Protein AF-A0A1F9C1K3-F1 (afdb_monomer)

Sequence (177 aa):
IRKDGLTVTTDSERIRNNRKWLIQLLLARCDRQKDVLDFAAQYGVAPIERLTKKNDDCILCGMCVRACGEIVGVGAIGYERRGEKREVTSPYRDKNPVCIACGTCVYVCPTHCIAMTEENGVRTISRYAGEKKMIVREAKMLTCGKCGNYFLPSSVAEVFEKKMGIAPTVFTCPSCR

Nearest PDB structures (foldseek):
  5la3-assembly2_B  TM=7.870E-01  e=1.235E-04  Clostridium pasteurianum
  8oh5-assembly1_C  TM=5.165E-01  e=2.633E-05  Sporomusa ovata DSM 2662
  8e9h-assembly1_G  TM=5.106E-01  e=9.069E-05  Mycolicibacterium smegmatis MC2 155
  1wgv-assembly1_A  TM=6.404E-01  e=1.401E+00  Homo sapiens
  6fdm-assembly1_A  TM=2.597E-01  e=4.327E-01  Homo sapiens

Radius of gyration: 20.42 Å; Cα contacts (8 Å, |Δi|>4): 278; chains: 1; bounding box: 48×34×57 Å

Mean predicted aligned error: 5.49 Å

Structure (mmCIF, N/CA/C/O backbone):
data_AF-A0A1F9C1K3-F1
#
_entry.id   AF-A0A1F9C1K3-F1
#
loop_
_atom_site.group_PDB
_atom_site.id
_atom_site.type_symbol
_atom_site.label_atom_id
_atom_site.label_alt_id
_atom_site.label_comp_id
_atom_site.label_asym_id
_atom_site.label_entity_id
_atom_site.label_seq_id
_atom_site.pdbx_PDB_ins_code
_atom_site.Cartn_x
_atom_site.Cartn_y
_atom_site.Cartn_z
_atom_site.occupancy
_atom_site.B_iso_or_equiv
_atom_site.auth_seq_id
_atom_site.auth_comp_id
_atom_site.auth_asym_id
_atom_site.auth_atom_id
_atom_site.pdbx_PDB_model_num
ATOM 1 N N . ILE A 1 1 ? -18.703 -21.950 1.415 1.00 53.41 1 ILE A N 1
ATOM 2 C CA . ILE A 1 1 ? -19.680 -22.572 2.342 1.00 53.41 1 ILE A CA 1
ATOM 3 C C . ILE A 1 1 ? -20.692 -21.501 2.757 1.00 53.41 1 ILE A C 1
ATOM 5 O O . ILE A 1 1 ? -20.437 -20.765 3.701 1.00 53.41 1 ILE A O 1
ATOM 9 N N . ARG A 1 2 ? -21.792 -21.338 2.012 1.00 60.22 2 ARG A N 1
ATOM 10 C CA . ARG A 1 2 ? -22.992 -20.642 2.508 1.00 60.22 2 ARG A CA 1
ATOM 11 C C . ARG A 1 2 ? -23.905 -21.745 3.032 1.00 60.22 2 ARG A C 1
ATOM 13 O O . ARG A 1 2 ? -24.172 -22.678 2.288 1.00 60.22 2 ARG A O 1
ATOM 20 N N . LYS A 1 3 ? -24.267 -21.698 4.314 1.00 78.50 3 LYS A N 1
ATOM 21 C CA . LYS A 1 3 ? -25.257 -22.623 4.875 1.00 78.50 3 LYS A CA 1
ATOM 22 C C . LYS A 1 3 ? -26.645 -22.098 4.515 1.00 78.50 3 LYS A C 1
ATOM 24 O O . LYS A 1 3 ? -26.885 -20.901 4.692 1.00 78.50 3 LYS A O 1
ATOM 29 N N . ASP A 1 4 ? -27.516 -22.968 4.021 1.00 82.38 4 ASP A N 1
ATOM 30 C CA . ASP A 1 4 ? -28.914 -22.623 3.768 1.00 82.38 4 ASP A CA 1
ATOM 31 C C . ASP A 1 4 ? -29.587 -22.146 5.066 1.00 82.38 4 ASP A C 1
ATOM 33 O O . ASP A 1 4 ? -29.301 -22.655 6.152 1.00 82.38 4 ASP A O 1
ATOM 37 N N . GLY A 1 5 ? -30.425 -21.110 4.964 1.00 87.25 5 GLY A N 1
ATOM 38 C CA . GLY A 1 5 ? -31.119 -20.503 6.110 1.00 87.25 5 GLY A CA 1
ATOM 39 C C . GLY A 1 5 ? -30.310 -19.496 6.947 1.00 87.25 5 GLY A C 1
ATOM 40 O O . GLY A 1 5 ? -30.782 -19.068 7.997 1.00 87.25 5 GLY A O 1
ATOM 41 N N . LEU A 1 6 ? -29.104 -19.088 6.524 1.00 89.94 6 LEU A N 1
ATOM 42 C CA . LEU A 1 6 ? -28.328 -18.055 7.226 1.00 89.94 6 LEU A CA 1
ATOM 43 C C . LEU A 1 6 ? -28.919 -16.646 7.019 1.00 89.94 6 LEU A C 1
ATOM 45 O O . LEU A 1 6 ? -28.775 -16.060 5.946 1.00 89.94 6 LEU A O 1
ATOM 49 N N . THR A 1 7 ? -29.472 -16.055 8.079 1.00 89.81 7 THR A N 1
ATOM 50 C CA . THR A 1 7 ? -29.874 -14.637 8.102 1.00 89.81 7 THR A CA 1
ATOM 51 C C . THR A 1 7 ? -28.709 -13.750 8.547 1.00 89.81 7 THR A C 1
ATOM 53 O O . THR A 1 7 ? -28.105 -13.986 9.594 1.00 89.81 7 THR A O 1
ATOM 56 N N . VAL A 1 8 ? -28.389 -12.707 7.770 1.00 91.75 8 VAL A N 1
ATOM 57 C CA . VAL A 1 8 ? -27.282 -11.777 8.057 1.00 91.75 8 VAL A CA 1
ATOM 58 C C . VAL A 1 8 ? -27.815 -10.371 8.307 1.00 91.75 8 VAL A C 1
ATOM 60 O O . VAL A 1 8 ? -28.299 -9.711 7.393 1.00 91.75 8 VAL A O 1
ATOM 63 N N . THR A 1 9 ? -27.642 -9.880 9.531 1.00 93.81 9 THR A N 1
ATOM 64 C CA . THR A 1 9 ? -27.902 -8.478 9.885 1.00 93.81 9 THR A CA 1
ATOM 65 C C . THR A 1 9 ? -26.591 -7.704 9.862 1.00 93.81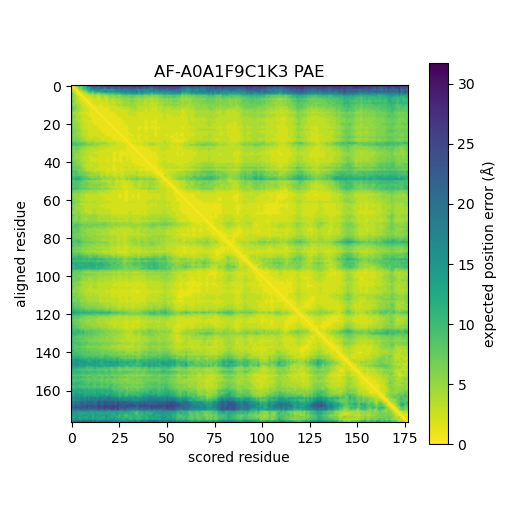 9 THR A C 1
ATOM 67 O O . THR A 1 9 ? -25.646 -8.094 10.541 1.00 93.81 9 THR A O 1
ATOM 70 N N . THR A 1 10 ? -26.518 -6.600 9.116 1.00 94.62 10 THR A N 1
ATOM 71 C CA . THR A 1 10 ? -25.278 -5.817 8.928 1.00 94.62 10 THR A CA 1
ATOM 72 C C . THR A 1 10 ? -25.289 -4.444 9.605 1.00 94.62 10 THR A C 1
ATOM 74 O O . THR A 1 10 ? -24.269 -3.753 9.544 1.00 94.62 10 THR A O 1
ATOM 77 N N . ASP A 1 11 ? -26.392 -4.063 10.264 1.00 95.44 11 ASP A N 1
ATOM 78 C CA . ASP A 1 11 ? -26.587 -2.709 10.816 1.00 95.44 11 ASP A CA 1
ATOM 79 C C . ASP A 1 11 ? -27.15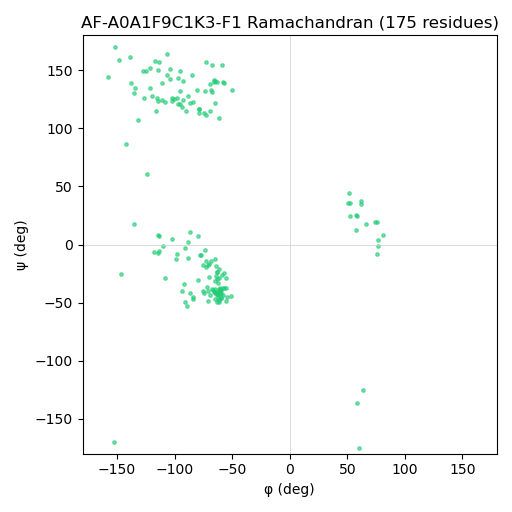6 -2.655 12.252 1.00 95.44 11 ASP A C 1
ATOM 81 O O . ASP A 1 11 ? -27.630 -1.629 12.743 1.00 95.44 11 ASP A O 1
ATOM 85 N N . SER A 1 12 ? -27.073 -3.765 12.990 1.00 96.56 12 SER A N 1
ATOM 86 C CA . SER A 1 12 ? -27.403 -3.749 14.425 1.00 96.56 12 SER A CA 1
ATOM 87 C C . SER A 1 12 ? -26.524 -2.751 15.194 1.00 96.56 12 SER A C 1
ATOM 89 O O . SER A 1 12 ? -25.386 -2.478 14.801 1.00 96.56 12 SER A O 1
ATOM 91 N N . GLU A 1 13 ? -27.014 -2.248 16.329 1.00 97.06 13 GLU A N 1
ATOM 92 C CA . GLU A 1 13 ? -26.248 -1.359 17.216 1.00 97.06 13 GLU A CA 1
ATOM 93 C C . GLU A 1 13 ? -24.870 -1.945 17.566 1.00 97.06 13 GLU A C 1
ATOM 95 O O . GLU A 1 13 ? -23.848 -1.272 17.437 1.00 97.06 13 GLU A O 1
ATOM 100 N N . ARG A 1 14 ? -24.821 -3.245 17.885 1.00 96.44 14 ARG A N 1
ATOM 101 C CA . ARG A 1 14 ? -23.573 -3.978 18.131 1.00 96.44 14 ARG A CA 1
ATOM 102 C C . ARG A 1 14 ? -22.587 -3.867 16.965 1.00 96.44 14 ARG A C 1
ATOM 104 O O . ARG A 1 14 ? -21.400 -3.648 17.185 1.00 96.44 14 ARG A O 1
ATOM 111 N N . ILE A 1 15 ? -23.054 -4.025 15.725 1.00 96.56 15 ILE A N 1
ATOM 112 C CA . ILE A 1 15 ? -22.187 -3.962 14.538 1.00 96.56 15 ILE A CA 1
ATOM 113 C C . ILE A 1 15 ? -21.691 -2.539 14.306 1.00 96.56 15 ILE A C 1
ATOM 115 O O . ILE A 1 15 ? -20.502 -2.349 14.050 1.00 96.56 15 ILE A O 1
ATOM 119 N N . ARG A 1 16 ? -22.572 -1.543 14.438 1.00 95.94 16 ARG A N 1
ATOM 120 C CA . ARG A 1 16 ? -22.194 -0.131 14.322 1.00 95.94 16 ARG A CA 1
ATOM 121 C C . ARG A 1 16 ? -21.140 0.242 15.369 1.00 95.94 16 ARG A C 1
ATOM 123 O O . ARG A 1 16 ? -20.107 0.798 15.004 1.00 95.94 16 ARG A O 1
ATOM 130 N N . ASN A 1 17 ? -21.328 -0.161 16.625 1.00 95.94 17 ASN A N 1
ATOM 131 C CA . ASN A 1 17 ? -20.360 0.074 17.701 1.00 95.94 17 ASN A CA 1
ATOM 132 C C . ASN A 1 17 ? -19.019 -0.633 17.446 1.00 95.94 17 ASN A C 1
ATOM 134 O O . ASN A 1 17 ? -17.963 -0.019 17.597 1.00 95.94 17 ASN A O 1
ATOM 138 N N . ASN A 1 18 ? -19.035 -1.884 16.976 1.00 96.56 18 ASN A N 1
ATOM 139 C CA . ASN A 1 18 ? -17.811 -2.608 16.625 1.00 96.56 18 ASN A CA 1
ATOM 140 C C . ASN A 1 18 ? -17.042 -1.931 15.481 1.00 96.56 18 ASN A C 1
ATOM 142 O O . ASN A 1 18 ? -15.822 -1.794 15.564 1.00 96.56 18 ASN A O 1
ATOM 146 N N . ARG A 1 19 ? -17.734 -1.475 14.425 1.00 96.94 19 ARG A N 1
ATOM 147 C CA . ARG A 1 19 ? -17.100 -0.739 13.317 1.00 96.94 19 ARG A CA 1
ATOM 148 C C . ARG A 1 19 ? -16.432 0.537 13.818 1.00 96.94 19 ARG A C 1
ATOM 150 O O . ARG A 1 19 ? -15.274 0.767 13.485 1.00 96.94 19 ARG A O 1
ATOM 157 N N . LYS A 1 20 ? -17.115 1.314 14.668 1.00 96.62 20 LYS A N 1
ATOM 158 C CA . LYS A 1 20 ? -16.547 2.534 15.261 1.00 96.62 20 LYS A CA 1
ATOM 159 C C . LYS A 1 20 ? -15.265 2.248 16.049 1.00 96.62 20 LYS A C 1
ATOM 161 O O . LYS A 1 20 ? -14.270 2.941 15.862 1.00 96.62 20 LYS A O 1
ATOM 166 N N . TRP A 1 21 ? -15.244 1.184 16.854 1.00 95.56 21 TRP A N 1
ATOM 167 C CA . TRP A 1 21 ? -14.038 0.775 17.582 1.00 95.56 21 TRP A CA 1
ATOM 168 C C . TRP A 1 21 ? -12.892 0.325 16.672 1.00 95.56 21 TRP A C 1
ATOM 170 O O . TRP A 1 21 ? -11.742 0.679 16.920 1.00 95.56 21 TRP A O 1
ATOM 180 N N . LEU A 1 22 ? -13.178 -0.421 15.604 1.00 95.94 22 LEU A N 1
ATOM 181 C CA . LEU A 1 22 ? -12.150 -0.818 14.637 1.00 95.94 22 LEU A CA 1
ATOM 182 C C . LEU A 1 22 ? -11.557 0.395 13.915 1.00 95.94 22 LEU A C 1
ATOM 184 O O . LEU A 1 22 ? -10.340 0.490 13.772 1.00 95.94 22 LEU A O 1
ATOM 188 N N . ILE A 1 23 ? -12.402 1.346 13.519 1.00 96.69 23 ILE A N 1
ATOM 189 C CA . ILE A 1 23 ? -11.970 2.612 12.918 1.00 96.69 23 ILE A CA 1
ATOM 190 C C . ILE A 1 23 ? -11.093 3.393 13.896 1.00 96.69 23 ILE A C 1
ATOM 192 O O . ILE A 1 23 ? -10.065 3.933 13.500 1.00 96.69 23 ILE A O 1
ATOM 196 N N . GLN A 1 24 ? -11.426 3.379 15.185 1.00 95.88 24 GLN A N 1
ATOM 197 C CA . GLN A 1 24 ? -10.611 4.025 16.204 1.00 95.88 24 GLN A CA 1
ATOM 198 C C . GLN A 1 24 ? -9.185 3.451 16.284 1.00 95.88 24 GLN A C 1
ATOM 200 O O . GLN A 1 24 ? -8.226 4.204 16.471 1.00 95.88 24 GLN A O 1
ATOM 205 N N . LEU A 1 25 ? -9.034 2.133 16.113 1.00 94.50 25 LEU A N 1
ATOM 206 C CA . LEU A 1 25 ? -7.728 1.468 16.057 1.00 94.50 25 LEU A CA 1
ATOM 207 C C . LEU A 1 25 ? -6.979 1.770 14.752 1.00 94.50 25 LEU A C 1
ATOM 209 O O . LEU A 1 25 ? -5.759 1.930 14.777 1.00 94.50 25 LEU A 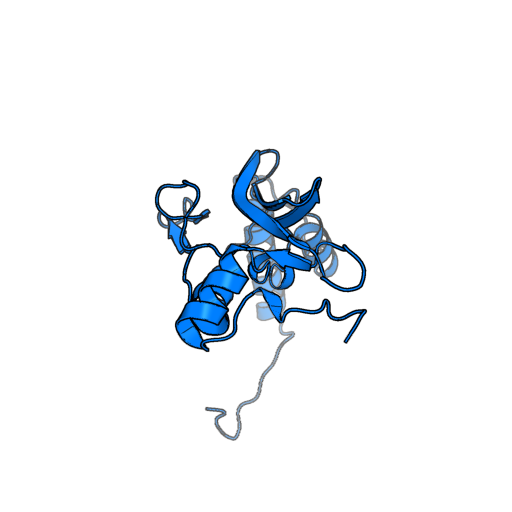O 1
ATOM 213 N N . LEU A 1 26 ? -7.693 1.879 13.626 1.00 95.00 26 LEU A N 1
ATOM 214 C CA . LEU A 1 26 ? -7.104 2.316 12.357 1.00 95.00 26 LEU A CA 1
ATOM 215 C C . LEU A 1 26 ? -6.565 3.744 12.468 1.00 95.00 26 LEU A C 1
ATOM 217 O O . LEU A 1 26 ? -5.418 3.977 12.099 1.00 95.00 26 LEU A O 1
ATOM 221 N N . LEU A 1 27 ? -7.339 4.662 13.052 1.00 95.31 27 LEU A N 1
ATOM 222 C CA . LEU A 1 27 ? -6.912 6.038 13.310 1.00 95.31 27 LEU A CA 1
ATOM 223 C C . LEU A 1 27 ? -5.713 6.103 14.254 1.00 95.31 27 LEU A C 1
ATOM 225 O O . LEU A 1 27 ? -4.815 6.894 14.021 1.00 95.31 27 LEU A O 1
ATOM 229 N N . ALA A 1 28 ? -5.640 5.257 15.285 1.00 94.38 28 ALA A N 1
ATOM 230 C CA . ALA A 1 28 ? -4.462 5.216 16.155 1.00 94.38 28 ALA A CA 1
ATOM 231 C C . ALA A 1 28 ? -3.181 4.825 15.394 1.00 94.38 28 ALA A C 1
ATOM 233 O O . ALA A 1 28 ? -2.080 5.235 15.759 1.00 94.38 28 ALA A O 1
ATOM 234 N N . ARG A 1 29 ? -3.302 4.036 14.321 1.00 93.44 29 ARG A N 1
ATOM 235 C CA . ARG A 1 29 ? -2.159 3.680 13.479 1.00 93.44 29 ARG A CA 1
ATOM 236 C C . ARG A 1 29 ? -1.852 4.740 12.420 1.00 93.44 29 ARG A C 1
ATOM 238 O O . ARG A 1 29 ? -0.684 5.084 12.248 1.00 93.44 29 ARG A O 1
ATOM 245 N N . CYS A 1 30 ? -2.891 5.200 11.728 1.00 94.25 30 CYS A N 1
ATOM 246 C CA . CYS A 1 30 ? -2.832 6.001 10.511 1.00 94.25 30 CYS A CA 1
ATOM 247 C C . CYS A 1 30 ? -3.599 7.316 10.691 1.00 94.25 30 CYS A C 1
ATOM 249 O O . CYS A 1 30 ? -4.570 7.587 9.989 1.00 94.25 30 CYS A O 1
ATOM 251 N N . ASP A 1 31 ? -3.173 8.131 11.653 1.00 90.12 31 ASP A N 1
ATOM 252 C CA . ASP A 1 31 ? -3.866 9.349 12.093 1.00 90.12 31 ASP A CA 1
ATOM 253 C C . ASP A 1 31 ? -3.704 10.547 11.148 1.00 90.12 31 ASP A C 1
ATOM 255 O O . ASP A 1 31 ? -4.364 11.567 11.332 1.00 90.12 31 ASP A O 1
ATOM 259 N N . ARG A 1 32 ? -2.829 10.437 10.146 1.00 90.44 32 ARG A N 1
ATOM 260 C CA . ARG A 1 32 ? -2.587 11.478 9.135 1.00 90.44 32 ARG A CA 1
ATOM 261 C C . ARG A 1 32 ? -2.997 11.043 7.732 1.00 90.44 32 ARG A C 1
ATOM 263 O O . ARG A 1 32 ? -2.969 11.870 6.825 1.00 90.44 32 ARG A O 1
ATOM 270 N N . GLN A 1 33 ? -3.368 9.772 7.546 1.00 94.12 33 GLN A N 1
ATOM 271 C CA . GLN A 1 33 ? -3.592 9.258 6.206 1.00 94.12 33 GLN A CA 1
ATOM 272 C C . GLN A 1 33 ? -4.999 9.582 5.703 1.00 94.12 33 GLN A C 1
ATOM 274 O O . GLN A 1 33 ? -5.987 9.172 6.314 1.00 94.12 33 GLN A O 1
ATOM 279 N N . LYS A 1 34 ? -5.085 10.280 4.566 1.00 93.75 34 LYS A N 1
ATOM 280 C CA . LYS A 1 34 ? -6.331 10.861 4.046 1.00 93.75 34 LYS A CA 1
ATOM 281 C C . LYS A 1 34 ? -7.442 9.825 3.876 1.00 93.75 34 LYS A C 1
ATOM 283 O O . LYS A 1 34 ? -8.533 10.037 4.388 1.00 93.75 34 LYS A O 1
ATOM 288 N N . ASP A 1 35 ? -7.159 8.686 3.244 1.00 94.75 35 ASP A N 1
ATOM 289 C CA . ASP A 1 35 ? -8.177 7.649 3.008 1.00 94.75 35 ASP A CA 1
ATOM 290 C C . ASP A 1 35 ? -8.747 7.079 4.315 1.00 94.75 35 ASP A C 1
ATOM 292 O O . ASP A 1 35 ? -9.925 6.735 4.397 1.00 94.75 35 ASP A O 1
ATOM 296 N N . VAL A 1 36 ? -7.923 7.004 5.365 1.00 95.62 36 VAL A N 1
ATOM 297 C CA . VAL A 1 36 ? -8.348 6.524 6.687 1.00 95.62 36 VAL A CA 1
ATOM 298 C C . VAL A 1 36 ? -9.176 7.586 7.408 1.00 95.62 36 VAL A C 1
ATOM 300 O O . VAL A 1 36 ? -10.180 7.246 8.035 1.00 95.62 36 VAL A O 1
ATOM 303 N N . LEU A 1 37 ? -8.790 8.859 7.298 1.00 95.00 37 LEU A N 1
ATOM 304 C CA . LEU A 1 37 ? -9.531 9.989 7.861 1.00 95.00 37 LEU A CA 1
ATOM 305 C C . LEU A 1 37 ? -10.906 10.147 7.201 1.00 95.00 37 LEU A C 1
ATOM 307 O O . LEU A 1 37 ? -11.912 10.235 7.902 1.00 95.00 37 LEU A O 1
ATOM 311 N N . ASP A 1 38 ? -10.962 10.097 5.870 1.00 95.88 38 ASP A N 1
ATOM 312 C CA . ASP A 1 38 ? -12.209 10.169 5.106 1.00 95.88 38 ASP A CA 1
ATOM 313 C C . ASP A 1 38 ? -13.122 8.983 5.438 1.00 95.88 38 ASP A C 1
ATOM 315 O O . ASP A 1 38 ? -14.324 9.153 5.660 1.00 95.88 38 ASP A O 1
ATOM 319 N N . PHE A 1 39 ? -12.555 7.775 5.536 1.00 95.81 39 PHE A N 1
ATOM 320 C CA . PHE A 1 39 ? -13.302 6.593 5.954 1.00 95.81 39 PHE A CA 1
ATOM 321 C C . PHE A 1 39 ? -13.842 6.736 7.381 1.00 95.81 39 PHE A C 1
ATOM 323 O O . PHE A 1 39 ? -14.987 6.381 7.641 1.00 95.81 39 PHE A O 1
ATOM 330 N N . ALA A 1 40 ? -13.066 7.290 8.313 1.00 96.75 40 ALA A N 1
ATOM 331 C CA . ALA A 1 40 ? -13.532 7.512 9.677 1.00 96.75 40 ALA A CA 1
ATOM 332 C C . ALA A 1 40 ? -14.657 8.556 9.759 1.00 96.75 40 ALA A C 1
ATOM 334 O O . ALA A 1 40 ? -15.634 8.353 10.489 1.00 96.75 40 ALA A O 1
ATOM 335 N N . ALA A 1 41 ? -14.560 9.625 8.963 1.00 96.12 41 ALA A N 1
ATOM 336 C CA . ALA A 1 41 ? -15.577 10.666 8.871 1.00 96.12 41 ALA A CA 1
ATOM 337 C C . ALA A 1 41 ? -16.933 10.108 8.404 1.00 96.12 41 ALA A C 1
ATOM 339 O O . ALA A 1 41 ? -17.961 10.455 8.984 1.00 96.12 41 ALA A O 1
ATOM 340 N N . GLN A 1 42 ? -16.944 9.164 7.452 1.00 95.31 42 GLN A N 1
ATOM 341 C CA . GLN A 1 42 ? -18.171 8.485 6.997 1.00 95.31 42 GLN A CA 1
ATOM 342 C C . GLN A 1 42 ? -18.921 7.753 8.125 1.00 95.31 42 GLN A C 1
ATOM 344 O O . GLN A 1 42 ? -20.135 7.581 8.051 1.00 95.31 42 GLN A O 1
ATOM 349 N N . TYR A 1 43 ? -18.219 7.334 9.182 1.00 95.06 43 TYR A N 1
ATOM 350 C CA . TYR A 1 43 ? -18.804 6.657 10.346 1.00 95.06 43 TYR A CA 1
ATOM 351 C C . TYR A 1 43 ? -18.967 7.575 11.569 1.00 95.06 43 TYR A C 1
ATOM 353 O O . TYR A 1 43 ? -19.367 7.101 12.640 1.00 95.06 43 TYR A O 1
ATOM 361 N N . GLY A 1 44 ? -18.658 8.871 11.430 1.00 95.75 44 GLY A N 1
ATOM 362 C CA . GLY A 1 44 ? -18.702 9.847 12.519 1.00 95.75 44 GLY A CA 1
ATOM 363 C C . GLY A 1 44 ? -17.727 9.520 13.653 1.00 95.75 44 GLY A C 1
ATOM 364 O O . GLY A 1 44 ? -18.081 9.661 14.823 1.00 95.75 44 GLY A O 1
ATOM 365 N N . VAL A 1 45 ? -16.537 9.008 13.324 1.00 96.12 45 VAL A N 1
ATOM 366 C CA . VAL A 1 45 ? -15.502 8.644 14.303 1.00 96.12 45 VAL A CA 1
ATOM 367 C C . VAL A 1 45 ? -14.356 9.645 14.229 1.00 96.12 45 VAL A C 1
ATOM 369 O O . VAL A 1 45 ? -13.729 9.794 13.184 1.00 96.12 45 VAL A O 1
ATOM 372 N N . ALA A 1 46 ? -14.055 10.293 15.353 1.00 91.19 46 ALA A N 1
ATOM 373 C CA . ALA A 1 46 ? -12.895 11.167 15.505 1.00 91.19 46 ALA A CA 1
ATOM 374 C C . ALA A 1 46 ? -11.786 10.465 16.313 1.00 91.19 46 ALA A C 1
ATOM 376 O O . ALA A 1 46 ? -12.097 9.625 17.159 1.00 91.19 46 ALA A O 1
ATOM 377 N N . PRO A 1 47 ? -10.497 10.790 16.095 1.00 88.50 47 PRO A N 1
ATOM 378 C CA . PRO A 1 47 ? -9.403 10.260 16.905 1.00 88.50 47 PRO A CA 1
ATOM 379 C C . PRO A 1 47 ? -9.579 10.574 18.399 1.00 88.50 47 PRO A C 1
ATOM 381 O O . PRO A 1 47 ? -9.929 11.695 18.755 1.00 88.50 47 PRO A O 1
ATOM 384 N N . ILE A 1 48 ? -9.277 9.608 19.271 1.00 90.38 48 ILE A N 1
ATOM 385 C CA . ILE A 1 48 ? -9.257 9.804 20.729 1.00 90.38 48 ILE A CA 1
ATOM 386 C C . ILE A 1 48 ? -7.821 9.845 21.251 1.00 90.38 48 ILE A C 1
ATOM 388 O O . ILE A 1 48 ? -6.962 9.100 20.780 1.00 90.38 48 ILE A O 1
ATOM 392 N N . GLU A 1 49 ? -7.574 10.654 22.278 1.00 88.56 49 GLU A N 1
ATOM 393 C CA . GLU A 1 49 ? -6.224 10.878 22.820 1.00 88.56 49 GLU A CA 1
ATOM 394 C C . GLU A 1 49 ? -5.639 9.666 23.553 1.00 88.56 49 GLU A C 1
ATOM 396 O O . GLU A 1 49 ? -4.427 9.467 23.560 1.00 88.56 49 GLU A O 1
ATOM 401 N N . ARG A 1 50 ? -6.485 8.804 24.135 1.00 91.56 50 ARG A N 1
ATOM 402 C CA . ARG A 1 50 ? -6.026 7.652 24.935 1.00 91.56 50 ARG A CA 1
ATOM 403 C C . ARG A 1 50 ? -5.258 6.590 24.138 1.00 91.56 50 ARG A C 1
ATOM 405 O O . ARG A 1 50 ? -4.721 5.663 24.737 1.00 91.56 50 ARG A O 1
ATOM 412 N N . LEU A 1 51 ? -5.286 6.646 22.805 1.00 91.00 51 LEU A N 1
ATOM 413 C CA . LEU A 1 51 ? -4.585 5.695 21.949 1.00 91.00 51 LEU A CA 1
ATOM 414 C C . LEU A 1 51 ? -3.306 6.319 21.402 1.00 91.00 51 LEU A C 1
ATOM 416 O O . LEU A 1 51 ? -3.329 7.360 20.753 1.00 91.00 51 LEU A O 1
ATOM 420 N N . THR A 1 52 ? -2.184 5.636 21.619 1.00 90.50 52 THR A N 1
ATOM 421 C CA . THR A 1 52 ? -0.885 6.074 21.113 1.00 90.50 52 THR A CA 1
ATOM 422 C C . THR A 1 52 ? -0.862 6.060 19.588 1.00 90.50 52 THR A C 1
ATOM 424 O O . THR A 1 52 ? -1.025 5.008 18.964 1.00 90.50 52 THR A O 1
ATOM 427 N N . LYS A 1 53 ? -0.585 7.225 19.006 1.00 90.62 53 LYS A N 1
ATOM 428 C CA . LYS A 1 53 ? -0.414 7.411 17.565 1.00 90.62 53 LYS A CA 1
ATOM 429 C C . LYS A 1 53 ? 0.849 6.708 17.071 1.00 90.62 53 LYS A C 1
ATOM 431 O O . LYS A 1 53 ? 1.916 6.859 17.668 1.00 90.62 53 LYS A O 1
ATOM 436 N N . LYS A 1 54 ? 0.739 5.933 15.990 1.00 89.12 54 LYS A N 1
ATOM 437 C CA . LYS A 1 54 ? 1.888 5.239 15.374 1.00 89.12 54 LYS A CA 1
ATOM 438 C C . LYS A 1 54 ? 2.471 5.965 14.157 1.00 89.12 54 LYS A C 1
ATOM 440 O O . LYS A 1 54 ? 3.579 5.608 13.766 1.00 89.12 54 LYS A O 1
ATOM 445 N N . ASN A 1 55 ? 1.785 6.972 13.607 1.00 89.25 55 ASN A N 1
ATOM 446 C CA . ASN A 1 55 ? 2.241 7.771 12.463 1.00 89.25 55 ASN A CA 1
ATOM 447 C C . ASN A 1 55 ? 2.677 6.913 11.251 1.00 89.25 55 ASN A C 1
ATOM 449 O O . ASN A 1 55 ? 3.735 7.149 10.670 1.00 89.25 55 ASN A O 1
ATOM 453 N N . ASP A 1 56 ? 1.907 5.881 10.900 1.00 93.38 56 ASP A N 1
ATOM 454 C CA . ASP A 1 56 ? 2.164 5.019 9.736 1.00 93.38 56 ASP A CA 1
ATOM 455 C C . ASP A 1 56 ? 1.038 5.205 8.712 1.00 93.38 56 ASP A C 1
ATOM 457 O O . ASP A 1 56 ? -0.102 5.424 9.094 1.00 93.38 56 ASP A O 1
ATOM 461 N N . ASP A 1 57 ? 1.307 5.048 7.420 1.00 95.31 57 ASP A N 1
ATOM 462 C CA . ASP A 1 57 ? 0.277 5.182 6.372 1.00 95.31 57 ASP A CA 1
ATOM 463 C C . ASP A 1 57 ? -0.272 3.814 5.932 1.00 95.31 57 ASP A C 1
ATOM 465 O O . ASP A 1 57 ? -1.233 3.700 5.167 1.00 95.31 57 ASP A O 1
ATOM 469 N N . CYS A 1 58 ? 0.352 2.732 6.407 1.00 95.62 58 CYS A N 1
ATOM 470 C CA . CYS A 1 58 ? -0.043 1.362 6.116 1.00 95.62 58 CYS A CA 1
ATOM 471 C C . CYS A 1 58 ? -0.977 0.795 7.190 1.00 95.62 58 CYS A C 1
ATOM 473 O O . CYS A 1 58 ? -0.560 0.543 8.320 1.00 95.62 58 CYS A O 1
ATOM 475 N N . ILE A 1 59 ? -2.199 0.437 6.790 1.00 96.06 59 ILE A N 1
ATOM 476 C CA . ILE A 1 59 ? -3.195 -0.227 7.653 1.00 96.06 59 ILE A CA 1
ATOM 477 C C . ILE A 1 59 ? -2.967 -1.741 7.835 1.00 96.06 59 ILE A C 1
ATOM 479 O O . ILE A 1 59 ? -3.816 -2.439 8.379 1.00 96.06 59 ILE A O 1
ATOM 483 N N . LEU A 1 60 ? -1.846 -2.282 7.346 1.00 96.25 60 LEU A N 1
ATOM 484 C CA . LEU A 1 60 ? -1.487 -3.708 7.424 1.00 96.25 60 LEU A CA 1
ATOM 485 C C . LEU A 1 60 ? -2.497 -4.697 6.798 1.00 96.25 60 LEU A C 1
ATOM 487 O O . LEU A 1 60 ? -2.482 -5.879 7.143 1.00 96.25 60 LEU A O 1
ATOM 491 N N . CYS A 1 61 ? -3.306 -4.271 5.820 1.00 96.69 61 CYS A N 1
ATOM 492 C CA . CYS A 1 61 ? -4.321 -5.121 5.170 1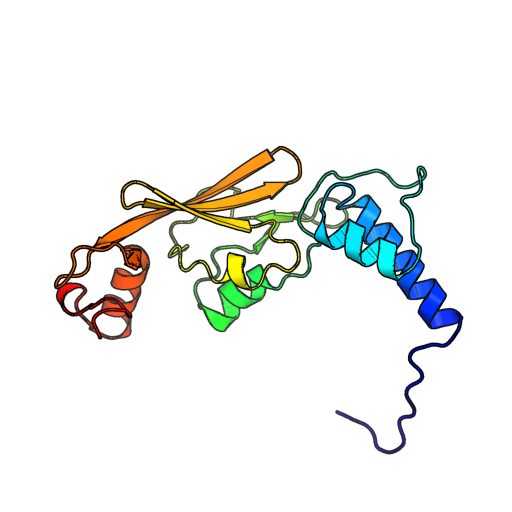.00 96.69 61 CYS A CA 1
ATOM 493 C C . CYS A 1 61 ? -3.759 -6.363 4.445 1.00 96.69 61 CYS A C 1
ATOM 495 O O . CYS A 1 61 ? -4.493 -7.314 4.172 1.00 96.69 61 CYS A O 1
ATOM 497 N N . GLY A 1 62 ? -2.466 -6.352 4.097 1.00 96.75 62 GLY A N 1
ATOM 498 C CA . GLY A 1 62 ? -1.775 -7.478 3.462 1.00 96.75 62 GLY A CA 1
ATOM 499 C C . GLY A 1 62 ? -2.055 -7.673 1.977 1.00 96.75 62 GLY A C 1
ATOM 500 O O . GLY A 1 62 ? -1.533 -8.619 1.394 1.00 96.75 62 GLY A O 1
ATOM 501 N N . MET A 1 63 ? -2.831 -6.788 1.346 1.00 97.88 63 MET A N 1
ATOM 502 C CA . MET A 1 63 ? -3.160 -6.896 -0.080 1.00 97.88 63 MET A CA 1
ATOM 503 C C . MET A 1 63 ? -1.909 -6.862 -0.960 1.00 97.88 63 MET A C 1
ATOM 505 O O . MET A 1 63 ? -1.780 -7.682 -1.861 1.00 97.88 63 MET A O 1
ATOM 509 N N . CYS A 1 64 ? -0.950 -5.982 -0.658 1.00 97.25 64 CYS A N 1
ATOM 510 C CA . CYS A 1 64 ? 0.311 -5.901 -1.392 1.00 97.25 64 CYS A CA 1
ATOM 511 C C . CYS A 1 64 ? 1.184 -7.154 -1.215 1.00 97.25 64 CYS A C 1
ATOM 513 O O . CYS A 1 64 ? 1.745 -7.638 -2.194 1.00 97.25 64 CYS A O 1
ATOM 515 N N . VAL A 1 65 ? 1.264 -7.702 0.005 1.00 97.06 65 VAL A N 1
ATOM 516 C CA . VAL A 1 65 ? 2.025 -8.927 0.306 1.00 97.06 65 VAL A CA 1
ATOM 517 C C . VAL A 1 65 ? 1.437 -10.112 -0.460 1.00 97.06 65 VAL A C 1
ATOM 519 O O . VAL A 1 65 ? 2.170 -10.795 -1.173 1.00 97.06 65 VAL A O 1
ATOM 522 N N . ARG A 1 66 ? 0.110 -10.301 -0.397 1.00 97.75 66 ARG A N 1
ATOM 523 C CA . ARG A 1 66 ? -0.582 -11.348 -1.165 1.00 97.75 66 ARG A CA 1
ATOM 524 C C . ARG A 1 66 ? -0.422 -11.151 -2.664 1.00 97.75 66 ARG A C 1
ATOM 526 O O . ARG A 1 66 ? -0.021 -12.077 -3.345 1.00 97.75 66 ARG A O 1
ATOM 533 N N . ALA A 1 67 ? -0.636 -9.945 -3.190 1.00 97.56 67 ALA A N 1
ATOM 534 C CA . ALA A 1 67 ? -0.474 -9.693 -4.621 1.00 97.56 67 ALA A CA 1
ATOM 535 C C . ALA A 1 67 ? 0.960 -9.985 -5.103 1.00 97.56 67 ALA A C 1
ATOM 537 O O . ALA A 1 67 ? 1.154 -10.568 -6.166 1.00 97.56 67 ALA A O 1
ATOM 538 N N . CYS A 1 68 ? 1.973 -9.632 -4.311 1.00 96.31 68 CYS A N 1
ATOM 539 C CA . CYS A 1 68 ? 3.369 -9.891 -4.653 1.00 96.31 68 CYS A CA 1
ATOM 540 C C . CYS A 1 68 ? 3.718 -11.392 -4.649 1.00 96.31 68 CYS A C 1
ATOM 542 O O . CYS A 1 68 ? 4.484 -11.843 -5.504 1.00 96.31 68 CYS A O 1
ATOM 544 N N . GLY A 1 69 ? 3.168 -12.159 -3.704 1.00 96.19 69 GLY A N 1
ATOM 545 C CA . GLY A 1 69 ? 3.415 -13.598 -3.577 1.00 96.19 69 GLY A CA 1
ATOM 546 C C . GLY A 1 69 ? 2.536 -14.473 -4.472 1.00 96.19 69 GLY A C 1
ATOM 547 O O . GLY A 1 69 ? 3.041 -15.382 -5.114 1.00 96.19 69 GLY A O 1
ATOM 548 N N . GLU A 1 70 ? 1.238 -14.193 -4.537 1.00 96.69 70 GLU A N 1
ATOM 549 C CA . GLU A 1 70 ? 0.228 -15.054 -5.167 1.00 96.69 70 GLU A CA 1
ATOM 550 C C . GLU A 1 70 ? -0.037 -14.673 -6.629 1.00 96.69 70 GLU A C 1
ATOM 552 O O . GLU A 1 70 ? -0.177 -15.553 -7.470 1.00 96.69 70 GLU A O 1
ATOM 557 N N . ILE A 1 71 ? -0.093 -13.372 -6.949 1.00 94.69 71 ILE A N 1
ATOM 558 C CA . ILE A 1 71 ? -0.418 -12.901 -8.309 1.00 94.69 71 ILE A CA 1
ATOM 559 C C . ILE A 1 71 ? 0.855 -12.765 -9.144 1.00 94.69 71 ILE A C 1
ATOM 561 O O . ILE A 1 71 ? 0.952 -13.307 -10.240 1.00 94.69 71 ILE A O 1
ATOM 565 N N . VAL A 1 72 ? 1.842 -12.028 -8.631 1.00 93.56 72 VAL A N 1
ATOM 566 C CA . VAL A 1 72 ? 3.106 -11.797 -9.349 1.00 93.56 72 VAL A CA 1
ATOM 567 C C . VAL A 1 72 ? 4.043 -13.003 -9.215 1.00 93.56 72 VAL A C 1
ATOM 569 O O . VAL A 1 72 ? 4.829 -13.281 -10.119 1.00 93.56 72 VAL A O 1
ATOM 572 N N . GLY A 1 73 ? 3.968 -13.733 -8.096 1.00 93.12 73 GLY A N 1
ATOM 573 C CA . GLY A 1 73 ? 4.777 -14.933 -7.875 1.00 93.12 73 GLY A CA 1
ATOM 574 C C . GLY A 1 73 ? 6.241 -14.662 -7.523 1.00 93.12 73 GLY A C 1
ATOM 575 O O . GLY A 1 73 ? 7.072 -15.544 -7.717 1.00 93.12 73 GLY A O 1
ATOM 576 N N . VAL A 1 74 ? 6.582 -13.450 -7.061 1.00 92.19 74 VAL A N 1
ATOM 577 C CA . VAL A 1 74 ? 7.972 -13.067 -6.728 1.00 92.19 74 VAL A CA 1
ATOM 578 C C . VAL A 1 74 ? 8.215 -12.941 -5.225 1.00 92.19 74 VAL A C 1
ATOM 580 O O . VAL A 1 74 ? 9.331 -13.164 -4.773 1.00 92.19 74 VAL A O 1
ATOM 583 N N . GLY A 1 75 ? 7.195 -12.588 -4.432 1.00 93.38 75 GLY A N 1
ATOM 584 C CA . GLY A 1 75 ? 7.304 -12.559 -2.966 1.00 93.38 75 GLY A CA 1
ATOM 585 C C . GLY A 1 75 ? 8.347 -11.573 -2.414 1.00 93.38 75 GLY A C 1
ATOM 586 O O . GLY A 1 75 ? 8.990 -11.846 -1.407 1.00 93.38 75 GLY A O 1
ATOM 587 N N . ALA A 1 76 ? 8.538 -10.422 -3.065 1.00 94.44 76 ALA A N 1
ATOM 588 C CA . ALA A 1 76 ? 9.599 -9.474 -2.721 1.00 94.44 76 ALA A CA 1
ATOM 589 C C . ALA A 1 76 ? 9.371 -8.683 -1.415 1.00 94.44 76 ALA A C 1
ATOM 591 O O . ALA A 1 76 ? 10.322 -8.129 -0.857 1.00 94.44 76 ALA A O 1
ATOM 592 N N . ILE A 1 77 ? 8.125 -8.613 -0.940 1.00 94.88 77 ILE A N 1
ATOM 593 C CA . ILE A 1 77 ? 7.724 -7.921 0.292 1.00 94.88 77 ILE A CA 1
ATOM 594 C C . ILE A 1 77 ? 6.980 -8.874 1.224 1.00 94.88 77 ILE A C 1
ATOM 596 O O . ILE A 1 77 ? 6.268 -9.770 0.772 1.00 94.88 77 ILE A O 1
ATOM 600 N N . GLY A 1 78 ? 7.107 -8.648 2.528 1.00 94.38 78 GLY A N 1
ATOM 601 C CA . GLY A 1 78 ? 6.489 -9.482 3.551 1.00 94.38 78 GLY A CA 1
ATOM 602 C C . GLY A 1 78 ? 6.214 -8.719 4.837 1.00 94.38 78 GLY A C 1
ATOM 603 O O . GLY A 1 78 ? 6.315 -7.494 4.895 1.00 94.38 78 GLY A O 1
ATOM 604 N N . TYR A 1 79 ? 5.842 -9.463 5.875 1.00 94.56 79 TYR A N 1
ATOM 605 C CA . TYR A 1 79 ? 5.695 -8.917 7.217 1.00 94.56 79 TYR A CA 1
ATOM 606 C C . TYR A 1 79 ? 6.967 -9.135 8.025 1.00 94.56 79 TYR A C 1
ATOM 608 O O . TYR A 1 79 ? 7.461 -10.257 8.106 1.00 94.56 79 TYR A O 1
ATOM 616 N N . GLU A 1 80 ? 7.431 -8.085 8.689 1.00 92.38 80 GLU A N 1
ATOM 617 C CA . GLU A 1 80 ? 8.489 -8.163 9.692 1.00 92.38 80 GLU A CA 1
ATOM 618 C C . GLU A 1 80 ? 7.918 -7.816 11.074 1.00 92.38 80 GLU A C 1
ATOM 620 O O . GLU A 1 80 ? 6.898 -7.124 11.191 1.00 92.38 80 GLU A O 1
ATOM 625 N N . ARG A 1 81 ? 8.602 -8.280 12.129 1.00 91.94 81 ARG A N 1
ATOM 626 C CA . ARG A 1 81 ? 8.238 -8.072 13.539 1.00 91.94 81 ARG A CA 1
ATOM 627 C C . ARG A 1 81 ? 6.857 -8.656 13.880 1.00 91.94 81 ARG A C 1
ATOM 629 O O . ARG A 1 81 ? 6.236 -9.375 13.098 1.00 91.94 81 ARG A O 1
ATOM 636 N N . ARG A 1 82 ? 6.399 -8.431 15.115 1.00 92.31 82 ARG A N 1
ATOM 637 C CA . ARG A 1 82 ? 5.153 -8.995 15.661 1.00 92.31 82 ARG A CA 1
ATOM 638 C C . ARG A 1 82 ? 4.388 -7.958 16.481 1.00 92.31 82 ARG A C 1
ATOM 640 O O . ARG A 1 82 ? 4.959 -6.961 16.923 1.00 92.31 82 ARG A O 1
ATOM 647 N N . GLY A 1 83 ? 3.097 -8.222 16.683 1.00 91.00 83 GLY A N 1
ATOM 648 C CA . GLY A 1 83 ? 2.210 -7.384 17.491 1.00 91.00 83 GLY A CA 1
ATOM 649 C C . GLY A 1 83 ? 2.131 -5.949 16.972 1.00 91.00 83 GLY A C 1
ATOM 650 O O . GLY A 1 83 ? 2.057 -5.715 15.767 1.00 91.00 83 GLY A O 1
ATOM 651 N N . GLU A 1 84 ? 2.190 -4.987 17.887 1.00 86.88 84 GLU A N 1
ATOM 652 C CA . GLU A 1 84 ? 2.123 -3.558 17.564 1.00 86.88 84 GLU A CA 1
ATOM 653 C C . GLU A 1 84 ? 3.286 -3.042 16.701 1.00 86.88 84 GLU A C 1
ATOM 655 O O . GLU A 1 84 ? 3.125 -2.045 15.998 1.00 86.88 84 GLU A O 1
ATOM 660 N N . LYS A 1 85 ? 4.439 -3.725 16.714 1.00 89.75 85 LYS A N 1
ATOM 661 C CA . LYS A 1 85 ? 5.628 -3.350 15.931 1.00 89.75 85 LYS A CA 1
ATOM 662 C C . LYS A 1 85 ? 5.632 -3.954 14.526 1.00 89.75 85 LYS A C 1
ATOM 664 O O . LYS A 1 85 ? 6.614 -3.786 13.809 1.00 89.75 85 LYS A O 1
ATOM 669 N N . ARG A 1 86 ? 4.580 -4.693 14.152 1.00 92.75 86 ARG A N 1
ATOM 670 C CA . ARG A 1 86 ? 4.455 -5.328 12.837 1.00 92.75 86 ARG A CA 1
ATOM 671 C C . ARG A 1 86 ? 4.409 -4.280 11.730 1.0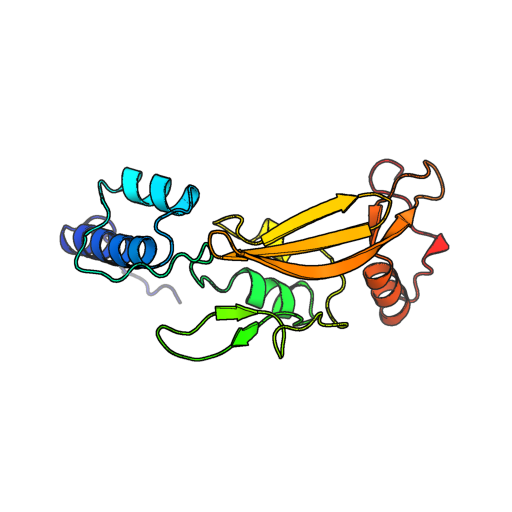0 92.75 86 ARG A C 1
ATOM 673 O O . ARG A 1 86 ? 3.720 -3.262 11.837 1.00 92.75 86 ARG A O 1
ATOM 680 N N . GLU A 1 87 ? 5.093 -4.584 10.641 1.00 92.81 87 GLU A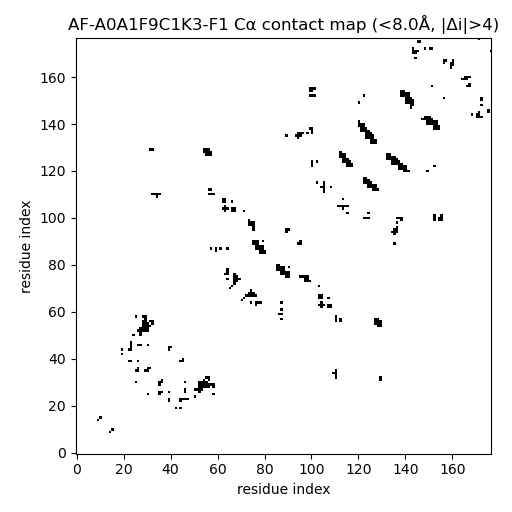 N 1
ATOM 681 C CA . GLU A 1 87 ? 5.180 -3.724 9.467 1.00 92.81 87 GLU A CA 1
ATOM 682 C C . GLU A 1 87 ? 5.321 -4.542 8.184 1.00 92.81 87 GLU A C 1
ATOM 684 O O . GLU A 1 87 ? 5.705 -5.712 8.219 1.00 92.81 87 GLU A O 1
ATOM 689 N N . VAL A 1 88 ? 4.975 -3.918 7.057 1.00 94.06 88 VAL A N 1
ATOM 690 C CA . VAL A 1 88 ? 5.219 -4.471 5.723 1.00 94.06 88 VAL A CA 1
ATOM 691 C C . VAL A 1 88 ? 6.499 -3.855 5.183 1.00 94.06 88 VAL A C 1
ATOM 693 O O . VAL A 1 88 ? 6.576 -2.636 5.040 1.00 94.06 88 VAL A O 1
ATOM 696 N N . THR A 1 89 ? 7.482 -4.691 4.874 1.00 92.38 89 THR A N 1
ATOM 697 C CA . THR A 1 89 ? 8.789 -4.263 4.369 1.00 92.38 89 THR A CA 1
ATOM 698 C C . THR A 1 89 ? 9.409 -5.357 3.494 1.00 92.38 89 THR A C 1
ATOM 700 O O . THR A 1 89 ? 8.892 -6.477 3.410 1.00 92.38 89 THR A O 1
ATOM 703 N N . SER A 1 90 ? 10.496 -5.033 2.802 1.00 90.62 90 SER A N 1
ATOM 704 C CA . SER A 1 90 ? 11.375 -6.027 2.192 1.00 90.62 90 SER A CA 1
ATOM 705 C C . SER A 1 90 ? 12.199 -6.758 3.266 1.00 90.62 90 SER A C 1
ATOM 707 O O . SER A 1 90 ? 12.410 -6.219 4.360 1.00 90.62 90 SER A O 1
ATOM 709 N N . PRO A 1 91 ? 12.687 -7.981 2.981 1.00 85.69 91 PRO A N 1
ATOM 710 C CA . PRO A 1 91 ? 13.627 -8.673 3.857 1.00 85.69 91 PRO A CA 1
ATOM 711 C C . PRO A 1 91 ? 14.801 -7.767 4.242 1.00 85.69 91 PRO A C 1
ATOM 713 O O . PRO A 1 91 ? 15.364 -7.084 3.389 1.00 85.69 91 PRO A O 1
ATOM 716 N N . TYR A 1 92 ? 15.134 -7.736 5.535 1.00 83.62 92 TYR A N 1
ATOM 717 C CA . TYR A 1 92 ? 16.209 -6.909 6.105 1.00 83.62 92 TYR A CA 1
ATOM 718 C C . TYR A 1 92 ? 16.084 -5.393 5.861 1.00 83.62 92 TYR A C 1
ATOM 720 O O . TYR A 1 92 ? 17.029 -4.660 6.136 1.00 83.62 92 TYR A O 1
ATOM 728 N N . ARG A 1 93 ? 14.920 -4.905 5.394 1.00 84.38 93 ARG A N 1
ATOM 729 C CA . ARG A 1 93 ? 14.674 -3.496 5.013 1.00 84.38 93 ARG A CA 1
ATOM 730 C C . ARG A 1 93 ? 15.613 -2.983 3.923 1.00 84.38 93 ARG A C 1
ATOM 732 O O . ARG A 1 93 ? 15.829 -1.778 3.820 1.00 84.38 93 ARG A O 1
ATOM 739 N N . ASP A 1 94 ? 16.142 -3.893 3.116 1.00 85.19 94 ASP A N 1
ATOM 740 C CA . ASP A 1 94 ? 17.035 -3.565 2.013 1.00 85.19 94 ASP A CA 1
ATOM 741 C C . ASP A 1 94 ? 16.323 -3.733 0.664 1.00 85.19 94 ASP A C 1
ATOM 743 O O . ASP A 1 94 ? 15.254 -4.351 0.566 1.00 85.19 94 ASP A O 1
ATOM 747 N N . LYS A 1 95 ? 16.894 -3.168 -0.399 1.00 86.44 95 LYS A N 1
ATOM 748 C CA . LYS A 1 95 ? 16.387 -3.311 -1.764 1.00 86.44 95 LYS A CA 1
ATOM 749 C C . LYS A 1 95 ? 16.422 -4.789 -2.148 1.00 86.44 95 LYS A C 1
ATOM 751 O O . LYS A 1 95 ? 17.478 -5.362 -2.390 1.00 86.44 95 LYS A O 1
ATOM 756 N N . ASN A 1 96 ? 15.248 -5.410 -2.244 1.00 86.44 96 ASN A N 1
ATOM 757 C CA . ASN A 1 96 ? 15.158 -6.825 -2.586 1.00 86.44 96 ASN A CA 1
ATOM 758 C C . ASN A 1 96 ? 15.349 -7.018 -4.106 1.00 86.44 96 ASN A C 1
ATOM 760 O O . ASN A 1 96 ? 14.499 -6.546 -4.875 1.00 86.44 96 ASN A O 1
ATOM 764 N N . PRO A 1 97 ? 16.403 -7.722 -4.568 1.00 86.19 97 PRO A N 1
ATOM 765 C CA . PRO A 1 97 ? 16.666 -7.916 -5.996 1.00 86.19 97 PRO A CA 1
ATOM 766 C C . PRO A 1 97 ? 15.563 -8.711 -6.706 1.00 86.19 97 PRO A C 1
ATOM 768 O O . PRO A 1 97 ? 15.364 -8.533 -7.906 1.00 86.19 97 PRO A O 1
ATOM 771 N N . VAL A 1 98 ? 14.799 -9.522 -5.967 1.00 91.44 98 VAL A N 1
ATOM 772 C CA . VAL A 1 98 ? 13.658 -10.293 -6.486 1.00 91.44 98 VAL A CA 1
ATOM 773 C C . VAL A 1 98 ? 12.470 -9.384 -6.850 1.00 91.44 98 VAL A C 1
ATOM 775 O O . VAL A 1 98 ? 11.578 -9.777 -7.600 1.00 91.44 98 VAL A O 1
ATOM 778 N N . CYS A 1 99 ? 12.447 -8.132 -6.373 1.00 94.44 99 CYS A N 1
ATOM 779 C CA . CYS A 1 99 ? 11.452 -7.154 -6.802 1.00 94.44 99 CYS A CA 1
ATOM 780 C C . CYS A 1 99 ? 11.680 -6.743 -8.265 1.00 94.44 99 CYS A C 1
ATOM 782 O O . CYS A 1 99 ? 12.647 -6.052 -8.598 1.00 94.44 99 CYS A O 1
ATOM 784 N N . ILE A 1 100 ? 10.722 -7.083 -9.126 1.00 94.56 100 ILE A N 1
ATOM 785 C CA . ILE A 1 100 ? 10.741 -6.749 -10.558 1.00 94.56 100 ILE A CA 1
ATOM 786 C C . ILE A 1 100 ? 10.143 -5.371 -10.884 1.00 94.56 100 ILE A C 1
ATOM 788 O O . ILE A 1 100 ? 9.882 -5.066 -12.038 1.00 94.56 100 ILE A O 1
ATOM 792 N N . ALA A 1 101 ? 9.874 -4.533 -9.879 1.00 95.31 101 ALA A N 1
ATOM 793 C CA . ALA A 1 101 ? 9.290 -3.199 -10.062 1.00 95.31 101 ALA A CA 1
ATOM 794 C C . ALA A 1 101 ? 7.988 -3.166 -10.908 1.00 95.31 101 ALA A C 1
ATOM 796 O O . ALA A 1 101 ? 7.724 -2.215 -11.646 1.00 95.31 101 ALA A O 1
ATOM 797 N N . CYS A 1 102 ? 7.140 -4.196 -10.790 1.00 94.31 102 CYS A N 1
ATOM 798 C CA . CYS A 1 102 ? 5.894 -4.303 -11.559 1.00 94.31 102 CYS A CA 1
ATOM 799 C C . CYS A 1 102 ? 4.799 -3.308 -11.135 1.00 94.31 102 CYS A C 1
ATOM 801 O O . CYS A 1 102 ? 3.841 -3.113 -11.873 1.00 94.31 102 CYS A O 1
ATOM 803 N N . GLY A 1 103 ? 4.899 -2.716 -9.941 1.00 95.12 103 GLY A N 1
ATOM 804 C CA . GLY A 1 103 ? 3.920 -1.750 -9.438 1.00 95.12 103 GLY A CA 1
ATOM 805 C C . GLY A 1 103 ? 2.605 -2.355 -8.932 1.00 95.12 103 GLY A C 1
ATOM 806 O O . GLY A 1 103 ? 1.775 -1.621 -8.410 1.00 95.12 103 GLY A O 1
ATOM 807 N N . THR A 1 104 ? 2.399 -3.678 -8.983 1.00 96.19 104 THR A N 1
ATOM 808 C CA . THR A 1 104 ? 1.143 -4.309 -8.521 1.00 96.19 104 THR A CA 1
ATOM 809 C C . THR A 1 104 ? 0.796 -3.942 -7.075 1.00 96.19 104 THR A C 1
ATOM 811 O O . THR A 1 104 ? -0.366 -3.711 -6.759 1.00 96.19 104 THR A O 1
ATOM 814 N N . CYS A 1 105 ? 1.799 -3.830 -6.198 1.00 96.38 105 CYS A N 1
ATOM 815 C CA . CYS A 1 105 ? 1.610 -3.419 -4.806 1.00 96.38 105 CYS A CA 1
ATOM 816 C C . CYS A 1 105 ? 1.054 -1.993 -4.650 1.00 96.38 105 CYS A C 1
ATOM 818 O O . CYS A 1 105 ? 0.349 -1.745 -3.675 1.00 96.38 105 CYS A O 1
ATOM 820 N N . VAL A 1 106 ? 1.345 -1.093 -5.595 1.00 97.12 106 VAL A N 1
ATOM 821 C CA . VAL A 1 106 ? 0.840 0.289 -5.623 1.00 97.12 106 VAL A CA 1
ATOM 822 C C . VAL A 1 106 ? -0.644 0.294 -5.957 1.00 97.12 106 VAL A C 1
ATOM 824 O O . VAL A 1 106 ? -1.433 0.872 -5.218 1.00 97.12 106 VAL A O 1
ATOM 827 N N . TYR A 1 107 ? -1.041 -0.432 -7.004 1.00 96.25 107 TYR A N 1
ATOM 828 C CA . TYR A 1 107 ? -2.433 -0.475 -7.459 1.00 96.25 107 TYR A CA 1
ATOM 829 C C . TYR A 1 107 ? -3.400 -1.104 -6.450 1.00 96.25 107 TYR A C 1
ATOM 831 O O . TYR A 1 107 ? -4.562 -0.718 -6.395 1.00 96.25 107 TYR A O 1
ATOM 839 N N . VAL A 1 108 ? -2.943 -2.068 -5.645 1.00 97.38 108 VAL A N 1
ATOM 840 C CA . VAL A 1 108 ? -3.797 -2.742 -4.648 1.00 97.38 108 VAL A CA 1
ATOM 841 C C . VAL A 1 108 ? -3.779 -2.072 -3.272 1.00 97.38 108 VAL A C 1
ATOM 843 O O . VAL A 1 108 ? -4.435 -2.567 -2.355 1.00 97.38 108 VAL A O 1
ATOM 846 N N . CYS A 1 109 ? -2.988 -1.014 -3.074 1.00 97.25 109 CYS A N 1
ATOM 847 C CA . CYS A 1 109 ? -2.871 -0.355 -1.778 1.00 97.25 109 CYS A CA 1
ATOM 848 C C . CYS A 1 109 ? -4.086 0.559 -1.535 1.00 97.25 109 CYS A C 1
ATOM 850 O O . CYS A 1 109 ? -4.200 1.577 -2.212 1.00 97.25 109 CYS A O 1
ATOM 852 N N . PRO A 1 110 ? -4.959 0.262 -0.552 1.00 96.25 110 PRO A N 1
ATOM 853 C CA . PRO A 1 110 ? -6.171 1.054 -0.323 1.00 96.25 110 PRO A CA 1
ATOM 854 C C . PRO A 1 110 ? -5.894 2.425 0.301 1.00 96.25 110 PRO A C 1
ATOM 856 O O . PRO A 1 110 ? -6.790 3.253 0.351 1.00 96.25 110 PRO A O 1
ATOM 859 N N . THR A 1 111 ? -4.687 2.634 0.831 1.00 95.94 111 THR A N 1
ATOM 860 C CA . THR A 1 111 ? -4.272 3.900 1.438 1.00 95.94 111 THR A CA 1
ATOM 861 C C . THR A 1 111 ? -3.180 4.590 0.642 1.00 95.94 111 THR A C 1
ATOM 863 O O . THR A 1 111 ? -2.564 5.506 1.157 1.00 95.94 111 THR A O 1
ATOM 866 N N . HIS A 1 112 ? -2.817 4.103 -0.547 1.00 94.81 112 HIS A N 1
ATOM 867 C CA . HIS A 1 112 ? -1.757 4.703 -1.367 1.00 94.81 112 HIS A CA 1
ATOM 868 C C . HIS A 1 112 ? -0.406 4.935 -0.649 1.00 94.81 112 HIS A C 1
ATOM 870 O O . HIS A 1 112 ? 0.402 5.755 -1.077 1.00 94.81 112 HIS A O 1
ATOM 876 N N . CYS A 1 113 ? -0.101 4.179 0.415 1.00 95.56 113 CYS A N 1
ATOM 877 C CA . CYS A 1 113 ? 1.171 4.306 1.135 1.00 95.56 113 CYS A CA 1
ATOM 878 C C . CYS A 1 113 ? 2.364 3.727 0.366 1.00 95.56 113 CYS A C 1
ATOM 880 O O . CYS A 1 113 ? 3.499 3.817 0.825 1.00 95.56 113 CYS A O 1
ATOM 882 N N . ILE A 1 114 ? 2.129 3.110 -0.791 1.00 95.69 114 ILE A N 1
ATOM 883 C CA . ILE A 1 114 ? 3.166 2.703 -1.732 1.00 95.69 114 ILE A CA 1
ATOM 884 C C . ILE A 1 114 ? 2.948 3.528 -2.996 1.00 95.69 114 ILE A C 1
ATOM 886 O O . ILE A 1 114 ? 1.852 3.503 -3.549 1.00 95.69 114 ILE A O 1
ATOM 890 N N . ALA A 1 115 ? 3.982 4.225 -3.454 1.00 95.69 115 ALA A N 1
ATOM 891 C CA . ALA A 1 115 ? 3.952 5.013 -4.679 1.00 95.69 115 ALA A CA 1
ATOM 892 C C . ALA A 1 115 ? 4.947 4.476 -5.705 1.00 95.69 115 ALA A C 1
ATOM 894 O O . ALA A 1 115 ? 5.932 3.814 -5.362 1.00 95.69 115 ALA A O 1
ATOM 895 N N . MET A 1 116 ? 4.678 4.804 -6.964 1.00 95.94 116 MET A N 1
ATOM 896 C CA . MET A 1 116 ? 5.532 4.517 -8.105 1.00 95.94 116 MET A CA 1
ATOM 897 C C . MET A 1 116 ? 5.781 5.818 -8.855 1.00 95.94 116 MET A C 1
ATOM 899 O O . MET A 1 116 ? 4.827 6.497 -9.227 1.00 95.94 116 MET A O 1
ATOM 903 N N . THR A 1 117 ? 7.049 6.149 -9.072 1.00 95.88 117 THR A N 1
ATOM 904 C CA . THR A 1 117 ? 7.462 7.267 -9.924 1.00 95.88 117 THR A CA 1
ATOM 905 C C . THR A 1 117 ? 8.355 6.756 -11.043 1.00 95.88 117 THR A C 1
ATOM 907 O O . THR A 1 117 ? 9.024 5.730 -10.900 1.00 95.88 117 THR A O 1
ATOM 910 N N . GLU A 1 118 ? 8.336 7.455 -12.171 1.00 94.50 118 GLU A N 1
ATOM 911 C CA . GLU A 1 118 ? 9.138 7.134 -13.347 1.00 94.50 118 GLU A CA 1
ATOM 912 C C . GLU A 1 118 ? 9.825 8.402 -13.826 1.00 94.50 118 GLU A C 1
ATOM 914 O O . GLU A 1 118 ? 9.185 9.306 -14.356 1.00 94.50 118 GLU A O 1
ATOM 919 N N . GLU A 1 119 ? 11.133 8.478 -13.606 1.00 93.12 119 GLU A N 1
ATOM 920 C CA . GLU A 1 119 ? 11.942 9.654 -13.916 1.00 93.12 119 GLU A CA 1
ATOM 921 C C . GLU A 1 119 ? 13.223 9.197 -14.612 1.00 93.12 119 GLU A C 1
ATOM 923 O O . GLU A 1 119 ? 13.849 8.222 -14.196 1.00 93.12 119 GLU A O 1
ATOM 928 N N . ASN A 1 120 ? 13.613 9.873 -15.698 1.00 89.12 120 ASN A N 1
ATOM 929 C CA . ASN A 1 120 ? 14.857 9.603 -16.436 1.00 89.12 120 ASN A CA 1
ATOM 930 C C . ASN A 1 120 ? 15.072 8.121 -16.822 1.00 89.12 120 ASN A C 1
ATOM 932 O O . ASN A 1 120 ? 16.195 7.620 -16.812 1.00 89.12 120 ASN A O 1
ATOM 936 N N . GLY A 1 121 ? 13.996 7.398 -17.149 1.00 91.62 121 GLY A N 1
ATOM 937 C CA . GLY A 1 121 ? 14.073 5.979 -17.508 1.00 91.62 121 GLY A CA 1
ATOM 938 C C . GLY A 1 121 ? 14.326 5.042 -16.324 1.00 91.62 121 GLY A C 1
ATOM 939 O O . GLY A 1 121 ? 14.745 3.903 -16.526 1.00 91.62 121 GLY A O 1
ATOM 940 N N . VAL A 1 122 ? 14.076 5.485 -15.093 1.00 94.75 122 VAL A N 1
ATOM 941 C CA . VAL A 1 122 ? 14.119 4.656 -13.885 1.00 94.75 122 VAL A CA 1
ATOM 942 C C . VAL A 1 122 ? 12.748 4.667 -13.227 1.00 94.75 122 VAL A C 1
ATOM 944 O O . VAL A 1 122 ? 12.182 5.725 -12.960 1.00 94.75 122 VAL A O 1
ATOM 947 N N . ARG A 1 123 ? 12.216 3.475 -12.948 1.00 95.25 123 ARG A N 1
ATOM 948 C CA . ARG A 1 123 ? 11.021 3.299 -12.126 1.00 95.25 123 ARG A CA 1
ATOM 949 C C . ARG A 1 123 ? 11.430 3.077 -10.679 1.00 95.25 123 ARG A C 1
ATOM 951 O O . ARG A 1 123 ? 12.144 2.116 -10.376 1.00 95.25 123 ARG A O 1
ATOM 958 N N . THR A 1 124 ? 10.898 3.906 -9.792 1.00 94.94 124 THR A N 1
ATOM 959 C CA . THR A 1 124 ? 11.140 3.851 -8.352 1.00 94.94 124 THR A CA 1
ATOM 960 C C . THR A 1 124 ? 9.852 3.499 -7.628 1.00 94.94 124 THR A C 1
ATOM 962 O O . THR A 1 124 ? 8.847 4.194 -7.749 1.00 94.94 124 THR A O 1
ATOM 965 N N . ILE A 1 125 ? 9.881 2.419 -6.848 1.00 94.88 125 ILE A N 1
ATOM 966 C CA . ILE A 1 125 ? 8.807 2.061 -5.920 1.00 94.88 125 ILE A CA 1
ATOM 967 C C . ILE A 1 125 ? 9.234 2.482 -4.521 1.00 94.88 125 ILE A C 1
ATOM 969 O O . ILE A 1 125 ? 10.281 2.053 -4.029 1.00 94.88 125 ILE A O 1
ATOM 973 N N . SER A 1 126 ? 8.405 3.282 -3.857 1.00 94.06 126 SER A N 1
ATOM 974 C CA . SER A 1 126 ? 8.646 3.749 -2.491 1.00 94.06 126 SER A CA 1
ATOM 975 C C . SER A 1 126 ? 7.461 3.486 -1.574 1.00 94.06 126 SER A C 1
ATOM 977 O O . SER A 1 126 ? 6.319 3.527 -2.019 1.00 94.06 126 SER A O 1
ATOM 979 N N . ARG A 1 127 ? 7.733 3.265 -0.288 1.00 93.19 127 ARG A N 1
ATOM 980 C CA . ARG A 1 127 ? 6.737 3.153 0.782 1.00 93.19 127 ARG A CA 1
ATOM 981 C C . ARG A 1 127 ? 6.835 4.358 1.718 1.00 93.19 127 ARG A C 1
ATOM 983 O O . ARG A 1 127 ? 7.939 4.751 2.089 1.00 93.19 127 ARG A O 1
ATOM 990 N N . TYR A 1 128 ? 5.690 4.873 2.137 1.00 92.31 128 TYR A N 1
ATOM 991 C CA . TYR A 1 128 ? 5.541 5.954 3.101 1.00 92.31 128 TYR A CA 1
ATOM 992 C C . TYR A 1 128 ? 5.095 5.413 4.463 1.00 92.31 128 TYR A C 1
ATOM 994 O O . TYR A 1 128 ? 4.339 4.439 4.553 1.00 92.31 128 TYR A O 1
ATOM 1002 N N . ALA A 1 129 ? 5.636 6.013 5.518 1.00 90.12 129 ALA A N 1
ATOM 1003 C CA . ALA A 1 129 ? 5.215 5.829 6.900 1.00 90.12 129 ALA A CA 1
ATOM 1004 C C . ALA A 1 129 ? 5.301 7.185 7.609 1.00 90.12 129 ALA A C 1
ATOM 1006 O O . ALA A 1 129 ? 6.347 7.545 8.167 1.00 90.12 129 ALA A O 1
ATOM 1007 N N . GLY A 1 130 ? 4.222 7.960 7.502 1.00 87.38 130 GLY A N 1
ATOM 1008 C CA . GLY A 1 130 ? 4.198 9.358 7.894 1.00 87.38 130 GLY A CA 1
ATOM 1009 C C . GLY A 1 130 ? 5.164 10.157 7.021 1.00 87.38 130 GLY A C 1
ATOM 1010 O O . GLY A 1 130 ? 5.137 10.092 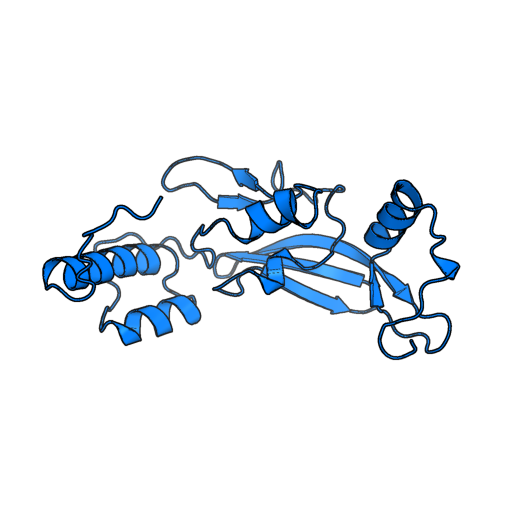5.797 1.00 87.38 130 GLY A O 1
ATOM 1011 N N . GLU A 1 131 ? 6.087 10.876 7.651 1.00 87.19 131 GLU A N 1
ATOM 1012 C CA . GLU A 1 131 ? 7.079 11.697 6.938 1.00 87.19 131 GLU A CA 1
ATOM 1013 C C . GLU A 1 131 ? 8.238 10.873 6.348 1.00 87.19 131 GLU A C 1
ATOM 1015 O O . GLU A 1 131 ? 9.049 11.385 5.577 1.00 87.19 131 GLU A O 1
ATOM 1020 N N . LYS A 1 132 ? 8.340 9.580 6.686 1.00 89.69 132 LYS A N 1
ATOM 1021 C CA . LYS A 1 132 ? 9.434 8.721 6.222 1.00 89.69 132 LYS A CA 1
ATOM 1022 C C . LYS A 1 132 ? 9.103 8.104 4.868 1.00 89.69 132 LYS A C 1
ATOM 1024 O O . LYS A 1 132 ? 8.151 7.334 4.755 1.00 89.69 132 LYS A O 1
ATOM 1029 N N . LYS A 1 133 ? 9.959 8.355 3.875 1.00 91.38 133 LYS A N 1
ATOM 1030 C CA . LYS A 1 133 ? 9.950 7.684 2.567 1.00 91.38 133 LYS A CA 1
ATOM 1031 C C . LYS A 1 133 ? 11.060 6.634 2.511 1.00 91.38 133 LYS A C 1
ATOM 1033 O O . LYS A 1 133 ? 12.231 6.954 2.681 1.00 91.38 133 LYS A O 1
ATOM 1038 N N . MET A 1 134 ? 10.696 5.386 2.239 1.00 90.00 134 MET A N 1
ATOM 1039 C CA . MET A 1 134 ? 11.625 4.276 2.026 1.00 90.00 134 MET A CA 1
ATOM 1040 C C . MET A 1 134 ? 11.579 3.845 0.564 1.00 90.00 134 MET A C 1
ATOM 1042 O O . MET A 1 134 ? 10.516 3.497 0.054 1.00 90.00 134 MET A O 1
ATOM 1046 N N . ILE A 1 135 ? 12.726 3.839 -0.112 1.00 90.94 135 ILE A N 1
ATOM 1047 C CA . ILE A 1 135 ? 12.837 3.304 -1.473 1.00 90.94 135 ILE A CA 1
ATOM 1048 C C . ILE A 1 135 ? 12.909 1.779 -1.384 1.00 90.94 135 ILE A C 1
ATOM 1050 O O . ILE A 1 135 ? 13.846 1.230 -0.814 1.00 90.94 135 ILE A O 1
ATOM 1054 N N . VAL A 1 136 ? 11.914 1.100 -1.950 1.00 90.31 136 VAL A N 1
ATOM 1055 C CA . VAL A 1 136 ? 11.807 -0.367 -1.947 1.00 90.31 136 VAL A CA 1
ATOM 1056 C C . VAL A 1 136 ? 12.578 -0.964 -3.121 1.00 90.31 136 VAL A C 1
ATOM 1058 O O . VAL A 1 136 ? 13.242 -1.991 -2.982 1.00 90.31 136 VAL A O 1
ATOM 1061 N N . ARG A 1 137 ? 12.479 -0.338 -4.300 1.00 92.50 137 ARG A N 1
ATOM 1062 C CA . ARG A 1 137 ? 13.153 -0.797 -5.517 1.00 92.50 137 ARG A CA 1
ATOM 1063 C C . ARG A 1 137 ? 13.318 0.340 -6.511 1.00 92.50 137 ARG A C 1
ATOM 1065 O O . ARG A 1 137 ? 12.407 1.140 -6.686 1.00 92.50 137 ARG A O 1
ATOM 1072 N N . GLU A 1 138 ? 14.440 0.313 -7.212 1.00 93.69 138 GLU A N 1
ATOM 1073 C CA . GLU A 1 138 ? 14.686 1.079 -8.431 1.00 93.69 138 GLU A CA 1
ATOM 1074 C C . GLU A 1 138 ? 15.002 0.082 -9.545 1.00 93.69 138 GLU A C 1
ATOM 1076 O O . GLU A 1 138 ? 15.751 -0.877 -9.326 1.00 93.69 138 GLU A O 1
ATOM 1081 N N . ALA A 1 139 ? 14.396 0.268 -10.713 1.00 93.75 139 ALA A N 1
ATOM 1082 C CA . ALA A 1 139 ? 14.627 -0.567 -11.883 1.00 93.75 139 ALA A CA 1
ATOM 1083 C C . ALA A 1 139 ? 14.719 0.296 -13.140 1.00 93.75 139 ALA A C 1
ATOM 1085 O O . ALA A 1 139 ? 13.937 1.229 -13.325 1.00 93.75 139 ALA A O 1
ATOM 1086 N N . LYS A 1 140 ? 15.668 -0.036 -14.018 1.00 94.38 140 LYS A N 1
ATOM 1087 C CA . LYS A 1 140 ? 15.829 0.634 -15.308 1.00 94.38 140 LYS A CA 1
ATOM 1088 C C . LYS A 1 140 ? 14.655 0.277 -16.217 1.00 94.38 140 LYS A C 1
ATOM 1090 O O . LYS A 1 140 ? 14.242 -0.877 -16.263 1.00 94.38 140 LYS A O 1
ATOM 1095 N N . MET A 1 141 ? 14.126 1.252 -16.934 1.00 93.25 141 MET A N 1
ATOM 1096 C CA . MET A 1 141 ? 13.036 1.079 -17.884 1.00 93.25 141 MET A CA 1
ATOM 1097 C C . MET A 1 141 ? 13.587 0.823 -19.285 1.00 93.25 141 MET A C 1
ATOM 1099 O O . MET A 1 141 ? 14.567 1.431 -19.715 1.00 93.25 141 MET A O 1
ATOM 1103 N N . LEU A 1 142 ? 12.931 -0.078 -20.002 1.00 89.94 142 LEU A N 1
ATOM 1104 C CA . LEU A 1 142 ? 13.119 -0.326 -21.421 1.00 89.94 142 LEU A CA 1
ATOM 1105 C C . LEU A 1 142 ? 12.270 0.647 -22.233 1.00 89.94 142 LEU A C 1
ATOM 1107 O O . LEU A 1 142 ? 11.154 1.009 -21.838 1.00 89.94 142 LEU A O 1
ATOM 1111 N N . THR A 1 143 ? 12.810 1.040 -23.381 1.00 89.00 143 THR A N 1
ATOM 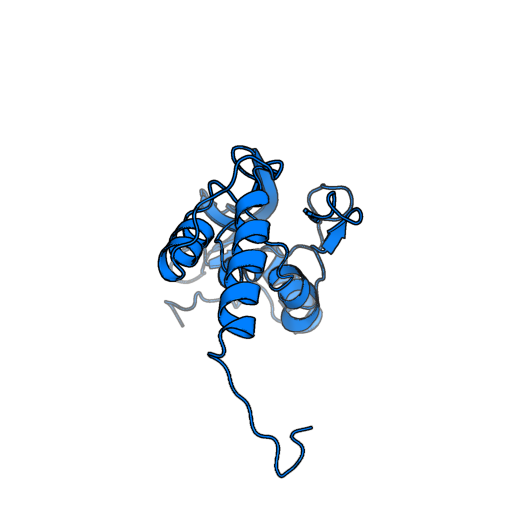1112 C CA . THR A 1 143 ? 12.166 1.914 -24.358 1.00 89.00 143 THR A CA 1
ATOM 1113 C C . THR A 1 143 ? 11.473 1.099 -25.440 1.00 89.00 143 THR A C 1
ATOM 1115 O O . THR A 1 143 ? 11.888 -0.006 -25.790 1.00 89.00 143 THR A O 1
ATOM 1118 N N . CYS A 1 144 ? 10.387 1.637 -25.983 1.00 87.25 144 CYS A N 1
ATOM 1119 C CA . CYS A 1 144 ? 9.699 1.025 -27.109 1.00 87.25 144 CYS A CA 1
ATOM 1120 C C . CYS A 1 144 ? 10.501 1.216 -28.401 1.00 87.25 144 CYS A C 1
ATOM 1122 O O . CYS A 1 144 ? 10.843 2.343 -28.748 1.00 87.25 144 CYS A O 1
ATOM 1124 N N . GLY A 1 145 ? 10.699 0.144 -29.173 1.00 82.69 145 GLY A N 1
ATOM 1125 C CA . GLY A 1 145 ? 11.387 0.221 -30.468 1.00 82.69 145 GLY A CA 1
ATOM 1126 C C . GLY A 1 145 ? 10.678 1.067 -31.539 1.00 82.69 145 GLY A C 1
ATOM 1127 O O . GLY A 1 145 ? 11.323 1.484 -32.491 1.00 82.69 145 GLY A O 1
ATOM 1128 N N . LYS A 1 146 ? 9.370 1.343 -31.395 1.00 86.12 146 LYS A N 1
ATOM 1129 C CA . LYS A 1 146 ? 8.602 2.179 -32.342 1.00 86.12 146 LYS A CA 1
ATOM 1130 C C . LYS A 1 146 ? 8.587 3.664 -31.966 1.00 86.12 146 LYS A C 1
ATOM 1132 O O . LYS A 1 146 ? 8.823 4.504 -32.822 1.00 86.12 146 LYS A O 1
ATOM 1137 N N . CYS A 1 147 ? 8.262 3.991 -30.713 1.00 89.12 147 CYS A N 1
ATOM 1138 C CA . CYS A 1 147 ? 8.039 5.379 -30.279 1.00 89.12 147 CYS A CA 1
ATOM 1139 C C . CYS A 1 147 ? 9.078 5.913 -29.285 1.00 89.12 147 CYS A C 1
ATOM 1141 O O . CYS A 1 147 ? 9.008 7.076 -28.911 1.00 89.12 147 CYS A O 1
ATOM 1143 N N . GLY A 1 148 ? 10.010 5.082 -28.809 1.00 84.94 148 GLY A N 1
ATOM 1144 C CA . GLY A 1 148 ? 11.040 5.481 -27.844 1.00 84.94 148 GLY A CA 1
ATOM 1145 C C . GLY A 1 148 ? 10.562 5.638 -26.394 1.00 84.94 148 GLY A C 1
ATOM 1146 O O . GLY A 1 148 ? 11.397 5.765 -25.504 1.00 84.94 148 GLY A O 1
ATOM 1147 N N . ASN A 1 149 ? 9.255 5.572 -26.119 1.00 87.81 149 ASN A N 1
ATOM 1148 C CA . ASN A 1 149 ? 8.716 5.743 -24.765 1.00 87.81 149 ASN A CA 1
ATOM 1149 C C . ASN A 1 149 ? 9.138 4.615 -23.813 1.00 87.81 149 ASN A C 1
ATOM 1151 O O . ASN A 1 149 ? 9.139 3.441 -24.195 1.00 87.81 149 ASN A O 1
ATOM 1155 N N . TYR A 1 150 ? 9.424 4.962 -22.556 1.00 89.75 150 TYR A N 1
ATOM 1156 C CA . TYR A 1 150 ? 9.626 3.999 -21.471 1.00 89.75 150 TYR A CA 1
ATOM 1157 C C . TYR A 1 150 ? 8.308 3.302 -21.123 1.00 89.75 150 TYR A C 1
ATOM 1159 O O . TYR A 1 150 ? 7.285 3.966 -20.979 1.00 89.75 150 TYR A O 1
ATOM 1167 N N . PHE A 1 151 ? 8.311 1.973 -20.989 1.00 88.94 151 PHE A N 1
ATOM 1168 C CA . PHE A 1 151 ? 7.063 1.245 -20.697 1.00 88.94 151 PHE A CA 1
ATOM 1169 C C . PHE A 1 151 ? 7.219 -0.000 -19.818 1.00 88.94 151 PHE A C 1
ATOM 1171 O O . PHE A 1 151 ? 6.265 -0.381 -19.139 1.00 88.94 151 PHE A O 1
ATOM 1178 N N . LEU A 1 152 ? 8.393 -0.639 -19.799 1.00 89.88 152 LEU A N 1
ATOM 1179 C CA . LEU A 1 152 ? 8.597 -1.901 -19.085 1.00 89.88 152 LEU A CA 1
ATOM 1180 C C . LEU A 1 152 ? 9.906 -1.884 -18.288 1.00 89.88 152 LEU A C 1
ATOM 1182 O O . LEU A 1 152 ? 10.941 -1.583 -18.873 1.00 89.88 152 LEU A O 1
ATOM 1186 N N . PRO A 1 153 ? 9.922 -2.249 -16.995 1.00 92.25 153 PRO A N 1
ATOM 1187 C CA . PRO A 1 153 ? 11.174 -2.417 -16.265 1.00 92.25 153 PRO A CA 1
ATOM 1188 C C . PRO A 1 153 ? 12.004 -3.570 -16.843 1.00 92.25 153 PRO A C 1
ATOM 1190 O O . PRO A 1 153 ? 11.464 -4.632 -17.161 1.00 92.25 153 PRO A O 1
ATOM 1193 N N . SER A 1 154 ? 13.323 -3.401 -16.912 1.00 90.75 154 SER A N 1
ATOM 1194 C CA . SER A 1 154 ? 14.261 -4.409 -17.422 1.00 90.75 154 SER A CA 1
ATOM 1195 C C . SER A 1 154 ? 14.151 -5.729 -16.658 1.00 90.75 154 SER A C 1
ATOM 1197 O O . SER A 1 154 ? 14.148 -6.799 -17.256 1.00 90.75 154 SER A O 1
ATOM 1199 N N . SER A 1 155 ? 13.934 -5.654 -15.346 1.00 91.19 155 SER A N 1
ATOM 1200 C CA . SER A 1 155 ? 13.737 -6.813 -14.475 1.00 91.19 155 SER A CA 1
ATOM 1201 C C . SER A 1 155 ? 12.472 -7.616 -14.792 1.00 91.19 155 SER A C 1
ATOM 1203 O O . SER A 1 155 ? 12.439 -8.818 -14.544 1.00 91.19 155 SER A O 1
ATOM 1205 N N . VAL A 1 156 ? 11.431 -6.997 -15.362 1.00 89.50 156 VAL A N 1
ATOM 1206 C CA . VAL A 1 156 ? 10.249 -7.731 -15.845 1.00 89.50 156 VAL A CA 1
ATOM 1207 C C . VAL A 1 156 ? 10.576 -8.462 -17.146 1.00 89.50 156 VAL A C 1
ATOM 1209 O O . VAL A 1 156 ? 10.201 -9.624 -17.302 1.00 89.50 156 VAL A O 1
ATOM 1212 N N . ALA A 1 157 ? 11.304 -7.812 -18.057 1.00 86.56 157 ALA A N 1
ATOM 1213 C CA . ALA A 1 157 ? 11.729 -8.429 -19.310 1.00 86.56 157 ALA A CA 1
ATOM 1214 C C . ALA A 1 157 ? 12.616 -9.661 -19.068 1.00 86.56 157 ALA A C 1
ATOM 1216 O O . ALA A 1 157 ? 12.376 -10.699 -19.676 1.00 86.56 157 ALA A O 1
ATOM 1217 N N . GLU A 1 158 ? 13.545 -9.592 -18.109 1.00 86.50 158 GLU A N 1
ATOM 1218 C CA . GLU A 1 158 ? 14.370 -10.738 -17.695 1.00 86.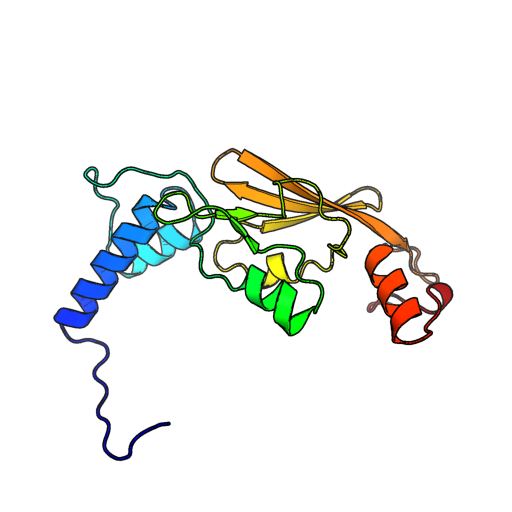50 158 GLU A CA 1
ATOM 1219 C C . GLU A 1 158 ? 13.528 -11.930 -17.209 1.00 86.50 158 GLU A C 1
ATOM 1221 O O . GLU A 1 158 ? 13.867 -13.088 -17.460 1.00 86.50 158 GLU A O 1
ATOM 1226 N N . VAL A 1 159 ? 12.415 -11.675 -16.510 1.00 86.12 159 VAL A N 1
ATOM 1227 C CA . VAL A 1 159 ? 11.502 -12.743 -16.073 1.00 86.12 159 VAL A CA 1
ATOM 1228 C C . VAL A 1 159 ? 10.735 -13.335 -17.252 1.00 86.12 159 VAL A C 1
ATOM 1230 O O . VAL A 1 159 ? 10.561 -14.554 -17.298 1.00 86.12 159 VAL A O 1
ATOM 1233 N N . PHE A 1 160 ? 10.287 -12.511 -18.202 1.00 85.88 160 PHE A N 1
ATOM 1234 C CA . PHE A 1 160 ? 9.620 -13.006 -19.406 1.00 85.88 160 PHE A CA 1
ATOM 1235 C C . PHE A 1 160 ? 10.551 -13.832 -20.287 1.00 85.88 160 PHE A C 1
ATOM 1237 O O . PHE A 1 160 ? 10.144 -14.891 -20.756 1.00 85.88 160 PHE A O 1
ATOM 1244 N N . GLU A 1 161 ? 11.799 -13.413 -20.451 1.00 86.31 161 GLU A N 1
ATOM 1245 C CA . GLU A 1 161 ? 12.793 -14.179 -21.195 1.00 86.31 161 GLU A CA 1
ATOM 1246 C C . GLU A 1 161 ? 13.043 -15.540 -20.530 1.00 86.31 161 GLU A C 1
ATOM 1248 O O . GLU A 1 161 ? 12.909 -16.578 -21.174 1.00 86.31 161 GLU A O 1
ATOM 1253 N N . LYS A 1 162 ? 13.281 -15.562 -19.211 1.00 86.19 162 LYS A N 1
ATOM 1254 C CA . LYS A 1 162 ? 13.536 -16.808 -18.466 1.00 86.19 162 LYS A CA 1
ATOM 1255 C C . LYS A 1 162 ? 12.348 -17.770 -18.433 1.00 86.19 162 LYS A C 1
ATOM 1257 O O . LYS A 1 162 ? 12.558 -18.978 -18.451 1.00 86.19 162 LYS A O 1
ATOM 1262 N N . LYS A 1 163 ? 11.114 -17.264 -18.311 1.00 84.69 163 LYS A N 1
ATOM 1263 C CA . LYS A 1 163 ? 9.915 -18.113 -18.165 1.00 84.69 163 LYS A CA 1
ATOM 1264 C C . LYS A 1 163 ? 9.242 -18.462 -19.488 1.00 84.69 163 LYS A C 1
ATOM 1266 O O . LYS A 1 163 ? 8.660 -19.535 -19.586 1.00 84.69 163 LYS A O 1
ATOM 1271 N N . MET A 1 164 ? 9.267 -17.552 -20.459 1.00 82.19 164 MET A N 1
ATOM 1272 C CA . MET A 1 164 ? 8.491 -17.657 -21.700 1.00 82.19 164 MET A CA 1
ATOM 1273 C C . MET A 1 164 ? 9.372 -17.717 -22.953 1.00 82.19 164 MET A C 1
ATOM 1275 O O . MET A 1 164 ? 8.838 -17.901 -24.042 1.00 82.19 164 MET A O 1
ATOM 1279 N N . GLY A 1 165 ? 10.694 -17.535 -22.835 1.00 81.06 165 GLY A N 1
ATOM 1280 C CA . GLY A 1 165 ? 11.605 -17.501 -23.985 1.00 81.06 165 GLY A CA 1
ATOM 1281 C C . GLY A 1 165 ? 11.388 -16.298 -24.910 1.00 81.06 165 GLY A C 1
ATOM 1282 O O . GLY A 1 165 ? 11.797 -16.329 -26.067 1.00 81.06 165 GLY A O 1
ATOM 1283 N N . ILE A 1 166 ? 10.708 -15.249 -24.433 1.00 77.38 166 ILE A N 1
ATOM 1284 C CA . ILE A 1 166 ? 10.393 -14.059 -25.232 1.00 77.38 166 ILE A CA 1
ATOM 1285 C C . ILE A 1 166 ? 11.530 -13.052 -25.080 1.00 77.38 166 ILE A C 1
ATOM 1287 O O . ILE A 1 166 ? 11.741 -12.510 -23.994 1.00 77.38 166 ILE A O 1
ATOM 1291 N N . ALA A 1 167 ? 12.236 -12.782 -26.178 1.00 71.06 167 ALA A N 1
ATOM 1292 C CA . ALA A 1 167 ? 13.332 -11.824 -26.190 1.00 71.06 167 ALA A CA 1
ATOM 1293 C C . ALA A 1 167 ? 12.834 -10.383 -25.921 1.00 71.06 167 ALA A C 1
ATOM 1295 O O . ALA A 1 167 ? 11.818 -9.966 -26.494 1.00 71.06 167 ALA A O 1
ATOM 1296 N N . PRO A 1 168 ? 13.575 -9.574 -25.135 1.00 65.38 168 PRO A N 1
ATOM 1297 C CA . PRO A 1 168 ? 13.212 -8.189 -24.827 1.00 65.38 168 PRO A CA 1
ATOM 1298 C C . PRO A 1 168 ? 13.015 -7.276 -26.044 1.00 65.38 168 PRO A C 1
ATOM 1300 O O . PRO A 1 168 ? 12.281 -6.291 -25.982 1.00 65.38 168 PRO A O 1
ATOM 1303 N N . THR A 1 169 ? 13.650 -7.613 -27.165 1.00 61.88 169 THR A N 1
ATOM 1304 C CA . THR A 1 169 ? 13.611 -6.867 -28.429 1.00 61.88 169 THR A CA 1
ATOM 1305 C C . THR A 1 169 ? 12.251 -6.898 -29.129 1.00 61.88 169 THR A C 1
ATOM 1307 O O . THR A 1 169 ? 12.008 -6.084 -30.016 1.00 61.88 169 THR A O 1
ATOM 1310 N N . VAL A 1 170 ? 11.344 -7.795 -28.728 1.00 64.94 170 VAL A N 1
ATOM 1311 C CA . VAL A 1 170 ? 10.002 -7.935 -29.323 1.00 64.94 170 VAL A CA 1
ATOM 1312 C C . VAL A 1 170 ? 8.972 -7.024 -28.637 1.00 64.94 170 VAL A C 1
ATOM 1314 O O . VAL A 1 170 ? 7.860 -6.836 -29.138 1.00 64.94 170 VAL A O 1
ATOM 1317 N N . PHE A 1 171 ? 9.306 -6.429 -27.488 1.00 71.56 171 PHE A N 1
ATOM 1318 C CA . PHE A 1 171 ? 8.328 -5.669 -26.722 1.00 71.56 171 PHE A CA 1
ATOM 1319 C C . PHE A 1 171 ? 8.021 -4.306 -27.365 1.00 71.56 171 PHE A C 1
ATOM 1321 O O . PHE A 1 171 ? 8.835 -3.383 -27.408 1.00 71.56 171 PHE A O 1
ATOM 1328 N N . THR A 1 172 ? 6.784 -4.167 -27.833 1.00 83.19 172 THR A N 1
ATOM 1329 C CA . THR A 1 172 ? 6.164 -2.891 -28.199 1.00 83.19 172 THR A CA 1
ATOM 1330 C C . THR A 1 172 ? 5.323 -2.395 -27.026 1.00 83.19 172 THR A C 1
ATOM 1332 O O . THR A 1 172 ? 4.722 -3.196 -26.306 1.00 83.19 172 THR A O 1
ATOM 1335 N N . CYS A 1 173 ? 5.301 -1.080 -26.785 1.00 84.81 173 CYS A N 1
ATOM 1336 C CA . CYS A 1 173 ? 4.480 -0.543 -25.705 1.00 84.81 173 CYS A CA 1
ATOM 1337 C C . CYS A 1 173 ? 2.985 -0.725 -26.033 1.00 84.81 173 CYS A C 1
ATOM 1339 O O . CYS A 1 173 ? 2.626 -0.760 -27.213 1.00 84.81 173 CYS A O 1
ATOM 1341 N N . PRO A 1 174 ? 2.099 -0.795 -25.020 1.00 83.06 174 PRO A N 1
ATOM 1342 C CA . PRO A 1 174 ? 0.662 -0.968 -25.241 1.00 83.06 174 PRO A CA 1
ATOM 1343 C C . PRO A 1 174 ? 0.032 0.085 -26.163 1.00 83.06 174 PRO A C 1
ATOM 1345 O O . PRO A 1 174 ? -0.926 -0.220 -26.857 1.00 83.06 174 PRO A O 1
ATOM 1348 N N . SER A 1 175 ? 0.583 1.302 -26.204 1.00 86.50 175 SER A N 1
ATOM 1349 C CA . SER A 1 175 ? 0.108 2.389 -27.072 1.00 86.50 175 SER A CA 1
ATOM 1350 C C . SER A 1 175 ? 0.488 2.230 -28.549 1.00 86.50 175 SER A C 1
ATOM 1352 O O . SER A 1 175 ? -0.075 2.918 -29.391 1.00 86.50 175 SER A O 1
ATOM 1354 N N . CYS A 1 176 ? 1.464 1.377 -28.873 1.00 85.38 176 CYS A N 1
ATOM 1355 C CA . CYS A 1 176 ? 1.935 1.135 -30.243 1.00 85.38 176 CYS A CA 1
ATOM 1356 C C . CYS A 1 176 ? 1.645 -0.294 -30.738 1.00 85.38 176 CYS A C 1
ATOM 1358 O O . CYS A 1 176 ? 2.188 -0.700 -31.782 1.00 85.38 176 CYS A O 1
ATOM 1360 N N . ARG A 1 177 ? 0.874 -1.055 -29.953 1.00 77.00 177 ARG A N 1
ATOM 1361 C CA . ARG A 1 177 ? 0.389 -2.393 -30.283 1.00 77.00 177 ARG A CA 1
ATOM 1362 C C . ARG A 1 177 ? -0.898 -2.317 -31.094 1.00 77.00 177 ARG A C 1
ATOM 1364 O O . ARG A 1 177 ? -1.676 -1.371 -30.864 1.00 77.00 177 ARG A O 1
#

Secondary structure (DSSP, 8-state):
-PPTT----S--HHHHHHHHHHHHHHHHH-TT-HHHHHHHHHTT----TTSPP---S-----HHHHIIIIISS----EEES-GGG-EEE-GGGS--TT-----HHHHT-TT--EEEEEETTEEEEEEEETTEEEEEEEEEEEEPTTT--EEEEHHHHHHHHHHH---GGG---GGG-

pLDDT: mean 90.88, std 7.08, range [53.41, 97.88]

Foldseek 3Di:
DDDPPDDDDCDPPVNLVVVLVVLQVLCLEDVPQPLSVVVNVVSVHDHDPVRHRNQFLASPPCQLQCCVCPVVNQNQWDWDDDDPPIDIAGVVNDQRPSDQLPCSSQVRGSRSQWDWDADPQKIWIWGDRHVDIRTRDIFGFDAAPPPRDTAGGPSVQVVCCVPPVDHPNPDHHPVRD

Solvent-accessible surface area (backbone atoms only — not comparable to full-atom values): 10388 Å² total; per-residue (Å²): 139,84,66,88,90,72,84,84,84,84,74,48,70,71,48,53,51,51,50,48,54,52,43,48,56,48,34,22,36,21,70,81,32,63,59,54,51,55,54,25,54,77,70,75,49,73,86,62,85,94,48,76,73,61,52,28,33,66,88,76,82,49,51,35,37,46,42,32,41,71,71,70,62,55,49,37,42,41,77,43,79,60,78,93,69,46,45,80,40,31,69,95,75,42,67,38,84,64,48,40,71,80,55,63,45,34,78,56,35,88,56,56,27,34,47,75,49,77,56,97,55,30,38,37,36,31,41,40,40,57,92,46,78,43,75,48,42,75,35,52,39,37,57,18,85,86,79,58,50,69,73,46,35,46,56,44,40,55,49,39,30,75,75,68,70,45,61,69,88,73,54,62,39,81,90,77,101